Protein AF-A0A929HZB1-F1 (afdb_monomer_lite)

Structure (mmCIF, N/CA/C/O backbone):
data_AF-A0A929HZB1-F1
#
_entry.id   AF-A0A929HZB1-F1
#
loop_
_atom_site.group_PDB
_atom_site.id
_atom_site.type_symbol
_atom_site.label_atom_id
_atom_site.label_alt_id
_atom_site.label_comp_id
_atom_site.label_asym_id
_atom_site.label_entity_id
_atom_site.label_seq_id
_atom_site.pdbx_PDB_ins_code
_atom_site.Cartn_x
_atom_site.Cartn_y
_atom_site.Cartn_z
_atom_site.occupancy
_atom_site.B_iso_or_equiv
_atom_site.auth_seq_id
_atom_site.auth_comp_id
_atom_site.auth_asym_id
_atom_site.auth_atom_id
_atom_site.pdbx_PDB_model_num
ATOM 1 N N . THR A 1 1 ? 0.485 -22.218 -35.824 1.00 40.00 1 THR A N 1
ATOM 2 C CA . THR A 1 1 ? 1.640 -21.515 -35.216 1.00 40.00 1 THR A CA 1
ATOM 3 C C . THR A 1 1 ? 1.292 -20.155 -34.608 1.00 40.00 1 THR A C 1
ATOM 5 O O . THR A 1 1 ? 2.172 -19.531 -34.035 1.00 40.00 1 THR A O 1
ATOM 8 N N . CYS A 1 2 ? 0.022 -19.726 -34.582 1.00 37.78 2 CYS A N 1
ATOM 9 C CA . CYS A 1 2 ? -0.403 -18.530 -33.847 1.00 37.78 2 CYS A CA 1
ATOM 10 C C . CYS A 1 2 ? -0.753 -18.866 -32.390 1.00 37.78 2 CYS A C 1
ATOM 12 O O . CYS A 1 2 ? -1.880 -19.251 -32.092 1.00 37.78 2 CYS A O 1
ATOM 14 N N . ARG A 1 3 ? 0.203 -18.720 -31.471 1.00 42.28 3 ARG A N 1
ATOM 15 C CA . ARG A 1 3 ? -0.126 -18.490 -30.060 1.00 42.28 3 ARG A CA 1
ATOM 16 C C . ARG A 1 3 ? 0.055 -17.000 -29.810 1.00 42.28 3 ARG A C 1
ATOM 18 O O . ARG A 1 3 ? 1.185 -16.537 -29.690 1.00 42.28 3 ARG A O 1
ATOM 25 N N . ALA A 1 4 ? -1.048 -16.254 -29.764 1.00 47.19 4 ALA A N 1
ATOM 26 C CA . ALA A 1 4 ? -1.041 -14.945 -29.129 1.00 47.19 4 ALA A CA 1
ATOM 27 C C . ALA A 1 4 ? -0.564 -15.177 -27.692 1.00 47.19 4 ALA A C 1
ATOM 29 O O . ALA A 1 4 ? -1.223 -15.879 -26.925 1.00 47.19 4 ALA A O 1
ATOM 30 N N . SER A 1 5 ? 0.636 -14.701 -27.366 1.00 56.97 5 SER A N 1
ATOM 31 C CA . SER A 1 5 ? 1.145 -14.833 -26.010 1.00 56.97 5 SER A CA 1
ATOM 32 C C . SER A 1 5 ? 0.208 -14.027 -25.109 1.00 56.97 5 SER A C 1
ATOM 34 O O . SER A 1 5 ? 0.031 -12.817 -25.279 1.00 56.97 5 SER A O 1
ATOM 36 N N . THR A 1 6 ? -0.475 -14.717 -24.198 1.00 59.47 6 THR A N 1
ATOM 37 C CA . THR A 1 6 ? -1.251 -14.069 -23.147 1.00 59.47 6 THR A CA 1
ATOM 38 C C . THR A 1 6 ? -0.271 -13.182 -22.385 1.00 59.47 6 THR A C 1
ATOM 40 O O . THR A 1 6 ? 0.666 -13.708 -21.786 1.00 59.47 6 THR A O 1
ATOM 43 N N . ASN A 1 7 ? -0.475 -11.862 -22.439 1.00 72.00 7 ASN A N 1
ATOM 44 C CA . ASN A 1 7 ? 0.340 -10.807 -21.812 1.00 72.00 7 ASN A CA 1
ATOM 45 C C . ASN A 1 7 ? 1.480 -10.177 -22.643 1.00 72.00 7 ASN A C 1
ATOM 47 O O . ASN A 1 7 ? 2.285 -9.450 -22.060 1.00 72.00 7 ASN A O 1
ATOM 51 N N . THR A 1 8 ? 1.538 -10.341 -23.977 1.00 83.31 8 THR A N 1
ATOM 52 C CA . THR A 1 8 ? 2.537 -9.617 -24.806 1.00 83.31 8 THR A CA 1
ATOM 53 C C . THR A 1 8 ? 2.502 -8.102 -24.571 1.00 83.31 8 THR A C 1
ATOM 55 O O . THR A 1 8 ? 3.549 -7.495 -24.379 1.00 83.31 8 THR A O 1
ATOM 58 N N . GLY A 1 9 ? 1.309 -7.493 -24.539 1.00 84.94 9 GLY A N 1
ATOM 59 C CA . GLY A 1 9 ? 1.168 -6.047 -24.323 1.00 84.94 9 GLY A CA 1
ATOM 60 C C . GLY A 1 9 ? 1.764 -5.595 -22.988 1.00 84.94 9 GLY A C 1
ATOM 61 O O . GLY A 1 9 ? 2.583 -4.687 -22.957 1.00 84.94 9 GLY A O 1
ATOM 62 N N . TYR A 1 10 ? 1.444 -6.305 -21.904 1.00 83.56 10 TYR A N 1
ATOM 63 C CA . TYR A 1 10 ? 1.994 -6.035 -20.574 1.00 83.56 10 TYR A CA 1
ATOM 64 C C . TYR A 1 10 ? 3.523 -6.151 -20.535 1.00 83.56 10 TYR A C 1
ATOM 66 O O . TYR A 1 10 ? 4.196 -5.284 -19.979 1.00 83.56 10 TYR A O 1
ATOM 74 N N . PHE A 1 11 ? 4.078 -7.199 -21.154 1.00 86.88 11 PHE A N 1
ATOM 75 C CA . PHE A 1 11 ? 5.525 -7.386 -21.236 1.00 86.88 11 PHE A CA 1
ATOM 76 C C . PHE A 1 11 ? 6.203 -6.259 -22.021 1.00 86.88 11 PHE A C 1
ATOM 78 O O . PHE A 1 11 ? 7.197 -5.712 -21.549 1.00 86.88 11 PHE A O 1
ATOM 85 N N . ILE A 1 12 ? 5.654 -5.882 -23.180 1.00 91.94 12 ILE A N 1
ATOM 86 C CA . ILE A 1 12 ? 6.190 -4.794 -24.007 1.00 91.94 12 ILE A CA 1
ATOM 87 C C . ILE A 1 12 ? 6.128 -3.466 -23.252 1.00 91.94 12 ILE A C 1
ATOM 89 O O . ILE A 1 12 ? 7.131 -2.760 -23.216 1.00 91.94 12 ILE A O 1
ATOM 93 N N . SER A 1 13 ? 5.005 -3.137 -22.607 1.00 91.69 13 SER A N 1
ATOM 94 C CA . SER A 1 13 ? 4.873 -1.909 -21.814 1.00 91.69 13 SER A CA 1
ATOM 95 C C . SER A 1 13 ? 5.901 -1.845 -20.684 1.00 91.69 13 SER A C 1
ATOM 97 O O . SER A 1 13 ? 6.566 -0.824 -20.521 1.00 91.69 13 SER A O 1
ATOM 99 N N . TRP A 1 14 ? 6.074 -2.943 -19.939 1.00 90.75 14 TRP A N 1
ATOM 100 C CA . TRP A 1 14 ? 7.070 -3.027 -18.869 1.00 90.75 14 TRP A CA 1
ATOM 101 C C . TRP A 1 14 ? 8.502 -2.904 -19.394 1.00 90.75 14 TRP A C 1
ATOM 103 O O . TRP A 1 14 ? 9.293 -2.137 -18.849 1.00 90.75 14 TRP A O 1
ATOM 113 N N . LEU A 1 15 ? 8.842 -3.633 -20.459 1.00 92.56 15 LEU A N 1
ATOM 114 C CA . LEU A 1 15 ? 10.180 -3.597 -21.042 1.00 92.56 15 LEU A CA 1
ATOM 115 C C . LEU A 1 15 ? 10.495 -2.212 -21.622 1.00 92.56 15 LEU A C 1
ATOM 117 O O . LEU A 1 15 ? 11.581 -1.686 -21.393 1.00 92.56 15 LEU A O 1
ATOM 121 N N . SER A 1 16 ? 9.540 -1.606 -22.328 1.00 94.31 16 SER A N 1
ATOM 122 C CA . SER A 1 16 ? 9.682 -0.283 -22.938 1.00 94.31 16 SER A CA 1
ATOM 123 C C . SER A 1 16 ? 9.951 0.791 -21.889 1.00 94.31 16 SER A C 1
ATOM 125 O O . SER A 1 16 ? 10.926 1.530 -22.011 1.00 94.31 16 SER A O 1
ATOM 127 N N . SER A 1 17 ? 9.156 0.857 -20.818 1.00 93.12 17 SER A N 1
ATOM 128 C CA . SER A 1 17 ? 9.391 1.854 -19.766 1.00 93.12 17 SER A CA 1
ATOM 129 C C . SER A 1 17 ? 10.650 1.563 -18.943 1.00 93.12 17 SER A C 1
ATOM 131 O O . SER A 1 17 ? 11.266 2.477 -18.390 1.00 93.12 17 SER A O 1
ATOM 133 N N . ALA A 1 18 ? 11.080 0.300 -18.878 1.00 90.38 18 ALA A N 1
ATOM 134 C CA . ALA A 1 18 ? 12.338 -0.059 -18.246 1.00 90.38 18 ALA A CA 1
ATOM 135 C C . ALA A 1 18 ? 13.557 0.378 -19.071 1.00 90.38 18 ALA A C 1
ATOM 137 O O . ALA A 1 18 ? 14.536 0.839 -18.489 1.00 90.38 18 ALA A O 1
ATOM 138 N N . ILE A 1 19 ? 13.513 0.256 -20.399 1.00 95.50 19 ILE A N 1
ATOM 139 C CA . ILE A 1 19 ? 14.600 0.701 -21.285 1.00 95.50 19 ILE A CA 1
ATOM 140 C C . ILE A 1 19 ? 14.608 2.230 -21.391 1.00 95.50 19 ILE A C 1
ATOM 142 O O . ILE A 1 19 ? 15.656 2.849 -21.232 1.00 95.50 19 ILE A O 1
ATOM 146 N N . TYR A 1 20 ? 13.440 2.844 -21.581 1.00 95.00 20 TYR A N 1
ATOM 147 C CA . TYR A 1 20 ? 13.280 4.280 -21.821 1.00 95.00 20 TYR A CA 1
ATOM 148 C C . TYR A 1 20 ? 12.752 5.028 -20.591 1.00 95.00 20 TYR A C 1
ATOM 150 O O . TYR A 1 20 ? 11.921 5.925 -20.712 1.00 95.00 20 TYR A O 1
ATOM 158 N N . THR A 1 21 ? 13.220 4.665 -19.390 1.00 93.69 21 THR A N 1
ATOM 159 C CA . THR A 1 21 ? 12.715 5.229 -18.121 1.00 93.69 21 THR A CA 1
ATOM 160 C C . THR A 1 21 ? 12.711 6.758 -18.123 1.00 93.69 21 THR A C 1
ATOM 162 O O . THR A 1 21 ? 11.745 7.361 -17.658 1.00 93.69 21 THR A O 1
ATOM 165 N N . ASP A 1 22 ? 13.746 7.390 -18.679 1.00 94.00 22 ASP A N 1
ATOM 166 C CA . ASP A 1 22 ? 13.847 8.850 -18.737 1.00 94.00 22 ASP A CA 1
ATOM 167 C C . ASP A 1 22 ? 12.778 9.482 -19.628 1.00 94.00 22 ASP A C 1
ATOM 169 O O . ASP A 1 22 ? 12.227 10.517 -19.261 1.00 94.00 22 ASP A O 1
ATOM 173 N N . GLU A 1 23 ? 12.421 8.843 -20.742 1.00 95.06 23 GLU A N 1
ATOM 174 C CA . GLU A 1 23 ? 11.389 9.356 -21.642 1.00 95.06 23 GLU A CA 1
ATOM 175 C C . GLU A 1 23 ? 9.989 9.232 -21.034 1.00 95.06 23 GLU A C 1
ATOM 177 O O . GLU A 1 23 ? 9.230 10.192 -21.097 1.00 95.06 23 GLU A O 1
ATOM 182 N N . PHE A 1 24 ? 9.670 8.122 -20.356 1.00 93.56 24 PHE A N 1
ATOM 183 C CA . PHE A 1 24 ? 8.388 7.959 -19.643 1.00 93.56 24 PHE A CA 1
ATOM 184 C C . PHE A 1 24 ? 8.281 8.813 -18.362 1.00 93.56 24 PHE A C 1
ATOM 186 O O . PHE A 1 24 ? 7.191 9.020 -17.818 1.00 93.56 24 PHE A O 1
ATOM 193 N N . SER A 1 25 ? 9.411 9.314 -17.852 1.00 91.38 25 SER A N 1
ATOM 194 C CA . SER A 1 25 ? 9.439 10.201 -16.681 1.00 91.38 25 SER A CA 1
ATOM 195 C C . SER A 1 25 ? 9.095 11.655 -17.028 1.00 91.38 25 SER A C 1
ATOM 197 O O . SER A 1 25 ? 8.671 12.400 -16.142 1.00 91.38 25 SER A O 1
ATOM 199 N N . LYS A 1 26 ? 9.283 12.068 -18.289 1.00 92.25 26 LYS A N 1
ATOM 200 C CA . LYS A 1 26 ? 9.022 13.433 -18.768 1.00 92.25 26 LYS A CA 1
ATOM 201 C C . LYS A 1 26 ? 7.530 13.644 -18.985 1.00 92.25 26 LYS A C 1
ATOM 203 O O . LYS A 1 26 ? 6.876 12.835 -19.636 1.00 92.25 26 LYS A O 1
ATOM 208 N N . LYS A 1 27 ? 6.993 14.745 -18.459 1.00 89.69 27 LYS A N 1
ATOM 209 C CA . LYS A 1 27 ? 5.561 15.056 -18.566 1.00 89.69 27 LYS A CA 1
ATOM 210 C C . LYS A 1 27 ? 5.171 15.403 -20.003 1.00 89.69 27 LYS A C 1
ATOM 212 O O . LYS A 1 27 ? 4.088 15.034 -20.431 1.00 89.69 27 LYS A O 1
ATOM 217 N N . GLU A 1 28 ? 6.050 16.069 -20.749 1.00 93.81 28 GLU A N 1
ATOM 218 C CA . GLU A 1 28 ? 5.821 16.444 -22.151 1.00 93.81 28 GLU A CA 1
ATOM 219 C C . GLU A 1 28 ? 5.682 15.248 -23.104 1.00 93.81 28 GLU A C 1
ATOM 221 O O . GLU A 1 28 ? 5.097 15.389 -24.173 1.00 93.81 28 GLU A O 1
ATOM 226 N N . ASN A 1 29 ? 6.185 14.076 -22.705 1.00 94.44 29 ASN A N 1
ATOM 227 C CA . ASN A 1 29 ? 6.098 12.846 -23.487 1.00 94.44 29 ASN A CA 1
ATOM 228 C C . ASN A 1 29 ? 4.846 12.016 -23.165 1.00 94.44 29 ASN A C 1
ATOM 230 O O . ASN A 1 29 ? 4.593 11.025 -23.849 1.00 94.44 29 ASN A O 1
ATOM 234 N N . GLN A 1 30 ? 4.098 12.374 -22.116 1.00 92.94 30 GLN A N 1
ATOM 235 C CA . GLN A 1 30 ? 2.913 11.628 -21.701 1.00 92.94 30 GLN A CA 1
ATOM 236 C C . GLN A 1 30 ? 1.750 11.920 -22.644 1.00 92.94 30 GLN A C 1
ATOM 238 O O . GLN A 1 30 ? 1.448 13.077 -22.942 1.00 92.94 30 GLN A O 1
ATOM 243 N N . VAL A 1 31 ? 1.087 10.863 -23.102 1.00 94.81 31 VAL A N 1
ATOM 244 C CA . VAL A 1 31 ? -0.053 10.965 -24.027 1.00 94.81 31 VAL A CA 1
ATOM 245 C C . VAL A 1 31 ? -1.369 11.088 -23.264 1.00 94.81 31 VAL A C 1
ATOM 247 O O . VAL A 1 31 ? -2.285 11.793 -23.691 1.00 94.81 31 VAL A O 1
ATOM 250 N N . LEU A 1 32 ? -1.488 10.384 -22.141 1.00 94.44 32 LEU A N 1
ATOM 251 C CA . LEU A 1 32 ? -2.671 10.377 -21.300 1.00 94.44 32 LEU A CA 1
ATOM 252 C C . LEU A 1 32 ? -2.549 11.440 -20.215 1.00 94.44 32 LEU A C 1
ATOM 254 O O . LEU A 1 32 ? -1.545 11.564 -19.519 1.00 94.44 32 LEU A O 1
ATOM 258 N N . GLU A 1 33 ? -3.640 12.170 -20.021 1.00 93.56 33 GLU A N 1
ATOM 259 C CA . GLU A 1 33 ? -3.771 13.074 -18.890 1.00 93.56 33 GLU A CA 1
ATOM 260 C C . GLU A 1 33 ? -3.714 12.289 -17.571 1.00 93.56 33 GLU A C 1
ATOM 262 O O . GLU A 1 33 ? -4.464 11.322 -17.378 1.00 93.56 33 GLU A O 1
ATOM 267 N N . GLU A 1 34 ? -2.867 12.735 -16.640 1.00 94.75 34 GLU A N 1
ATOM 268 C CA . GLU A 1 34 ? -2.854 12.203 -15.281 1.00 94.75 34 GLU A CA 1
ATOM 269 C C . GLU A 1 34 ? -4.138 12.610 -14.555 1.00 94.75 34 GLU A C 1
ATOM 271 O O . GLU A 1 34 ? -4.282 13.729 -14.063 1.00 94.75 34 GLU A O 1
ATOM 276 N N . LYS A 1 35 ? -5.093 11.679 -14.497 1.00 96.75 35 LYS A N 1
ATOM 277 C CA . LYS A 1 35 ? -6.363 11.854 -13.789 1.00 96.75 35 LYS A CA 1
ATOM 278 C C . LYS A 1 35 ? -6.923 10.542 -13.277 1.00 96.75 35 LYS A C 1
ATOM 280 O O . LYS A 1 35 ? -6.655 9.470 -13.824 1.00 96.75 35 LYS A O 1
ATOM 285 N N . VAL A 1 36 ? -7.784 10.645 -12.268 1.00 98.06 36 VAL A N 1
ATOM 286 C CA . VAL A 1 36 ? -8.715 9.573 -11.909 1.00 98.06 36 VAL A CA 1
ATOM 287 C C . VAL A 1 36 ? -9.799 9.504 -12.986 1.00 98.06 36 VAL A C 1
ATOM 289 O O . VAL A 1 36 ? -10.523 10.470 -13.202 1.00 98.06 36 VAL A O 1
ATOM 292 N N . PHE A 1 37 ? -9.923 8.363 -13.661 1.00 97.81 37 PHE A N 1
ATOM 293 C CA . PHE A 1 37 ? -10.893 8.172 -14.748 1.00 97.81 37 PHE A CA 1
ATOM 294 C C . PHE A 1 37 ? -12.030 7.212 -14.380 1.00 97.81 37 PHE A C 1
ATOM 296 O O . PHE A 1 37 ? -13.052 7.166 -15.061 1.00 97.81 37 PHE A O 1
ATOM 303 N N . LYS A 1 38 ? -11.873 6.433 -13.305 1.00 97.81 38 LYS A N 1
ATOM 304 C CA . LYS A 1 38 ? -12.889 5.490 -12.826 1.00 97.81 38 LYS A CA 1
ATOM 305 C C . LYS A 1 38 ? -12.773 5.306 -11.316 1.00 97.81 38 LYS A C 1
ATOM 307 O O . LYS A 1 38 ? -11.700 5.433 -10.733 1.00 97.81 38 LYS A O 1
ATOM 312 N N . SER A 1 39 ? -13.887 4.972 -10.669 1.00 97.94 39 SER A N 1
ATOM 313 C CA . SER A 1 39 ? -13.892 4.566 -9.263 1.00 97.94 39 SER A CA 1
ATOM 314 C C . SER A 1 39 ? -14.792 3.354 -9.035 1.00 97.94 39 SER A C 1
ATOM 316 O O . SER A 1 39 ? -15.804 3.181 -9.714 1.00 97.94 39 SER A O 1
ATOM 318 N N . ARG A 1 40 ? -14.415 2.503 -8.078 1.00 97.94 40 ARG A N 1
ATOM 319 C CA . ARG A 1 40 ? -15.195 1.351 -7.609 1.00 97.94 40 ARG A CA 1
ATOM 320 C C . ARG A 1 40 ? -15.419 1.486 -6.111 1.00 97.94 40 ARG A C 1
ATOM 322 O O . ARG A 1 40 ? -14.458 1.496 -5.348 1.00 97.94 40 ARG A O 1
ATOM 329 N N . ARG A 1 41 ? -16.676 1.595 -5.681 1.00 97.81 41 ARG A N 1
ATOM 330 C CA . ARG A 1 41 ? -17.025 1.668 -4.256 1.00 97.81 41 ARG A CA 1
ATOM 331 C C . ARG A 1 41 ? -16.805 0.313 -3.578 1.00 97.81 41 ARG A C 1
ATOM 333 O O . ARG A 1 41 ? -17.077 -0.725 -4.176 1.00 97.81 41 ARG A O 1
ATOM 340 N N . LEU A 1 42 ? -16.340 0.346 -2.333 1.00 97.25 42 LEU A N 1
ATOM 341 C CA . LEU A 1 42 ? -16.252 -0.806 -1.441 1.00 97.25 42 LEU A CA 1
ATOM 342 C C . LEU A 1 42 ? -17.210 -0.598 -0.268 1.00 97.25 42 LEU A C 1
ATOM 344 O O . LEU A 1 42 ? -17.255 0.490 0.310 1.00 97.25 42 LEU A O 1
ATOM 348 N N . ASP 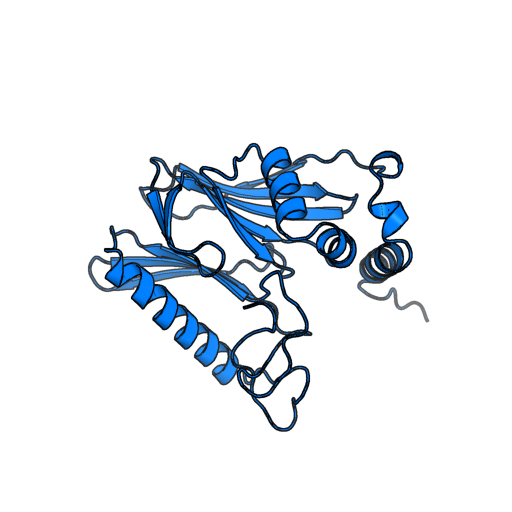A 1 43 ? -17.959 -1.638 0.084 1.00 95.31 43 ASP A N 1
ATOM 349 C CA . ASP A 1 43 ? -18.756 -1.648 1.306 1.00 95.31 43 ASP A CA 1
ATOM 350 C C . ASP A 1 43 ? -17.990 -2.375 2.415 1.00 95.31 43 ASP A C 1
ATOM 352 O O . ASP A 1 43 ? -17.758 -3.582 2.347 1.00 95.31 43 ASP A O 1
ATOM 356 N N . LEU A 1 44 ? -17.543 -1.607 3.408 1.00 95.44 44 LEU A N 1
ATOM 357 C CA . LEU A 1 44 ? -16.735 -2.105 4.521 1.00 95.44 44 LEU A CA 1
ATOM 358 C C . LEU A 1 44 ? -17.552 -2.286 5.811 1.00 95.44 44 LEU A C 1
ATOM 360 O O . LEU A 1 44 ? -17.047 -2.903 6.745 1.00 95.44 44 LEU A O 1
ATOM 364 N N . ASN A 1 45 ? -18.797 -1.786 5.870 1.00 91.44 45 ASN A N 1
ATOM 365 C CA . ASN A 1 45 ? -19.703 -1.908 7.022 1.00 91.44 45 ASN A CA 1
ATOM 366 C C . ASN A 1 45 ? -19.040 -1.639 8.393 1.00 91.44 45 ASN A C 1
ATOM 368 O O . ASN A 1 45 ? -19.110 -2.472 9.299 1.00 91.44 45 ASN A O 1
ATOM 372 N N . LEU A 1 46 ? -18.382 -0.478 8.530 1.00 95.06 46 LEU A N 1
ATOM 373 C CA . LEU A 1 46 ? -17.815 0.037 9.784 1.00 95.06 46 LEU A CA 1
ATOM 374 C C . LEU A 1 46 ? -18.231 1.499 10.000 1.00 95.06 46 LEU A C 1
ATOM 376 O O . LEU A 1 46 ? -18.016 2.350 9.136 1.00 95.06 46 LEU A O 1
ATOM 380 N N . ASP A 1 47 ? -18.768 1.809 11.181 1.00 94.94 47 ASP A N 1
ATOM 381 C CA . ASP A 1 47 ? -19.457 3.081 11.448 1.00 94.94 47 ASP A CA 1
ATOM 382 C C . ASP A 1 47 ? -18.577 4.329 11.353 1.00 94.94 47 ASP A C 1
ATOM 384 O O . ASP A 1 47 ? -19.085 5.418 11.087 1.00 94.94 47 ASP A O 1
ATOM 388 N N . PHE A 1 48 ? -17.268 4.206 11.567 1.00 96.81 48 PHE A N 1
ATOM 389 C CA . PHE A 1 48 ? -16.334 5.334 11.511 1.00 96.81 48 PHE A CA 1
ATOM 390 C C . PHE A 1 48 ? -15.831 5.639 10.090 1.00 96.81 48 PHE A C 1
ATOM 392 O O . PHE A 1 48 ? -15.163 6.657 9.888 1.00 96.81 48 PHE A O 1
ATOM 399 N N . ILE A 1 49 ? -16.161 4.801 9.102 1.00 98.06 49 ILE A N 1
ATOM 400 C CA . ILE A 1 49 ? -15.784 4.993 7.699 1.00 98.06 49 ILE A CA 1
ATOM 401 C C . ILE A 1 49 ? -16.830 5.878 7.016 1.00 98.06 49 ILE A C 1
ATOM 403 O O . ILE A 1 49 ? -18.030 5.615 7.073 1.00 98.06 49 ILE A O 1
ATOM 407 N N . LYS A 1 50 ? -16.370 6.958 6.382 1.00 98.06 50 LYS A N 1
ATOM 408 C CA . LYS A 1 50 ? -17.196 7.860 5.571 1.00 98.06 50 LYS A CA 1
ATOM 409 C C . LYS A 1 50 ? -17.461 7.241 4.206 1.00 98.06 50 LYS A C 1
ATOM 411 O O . LYS A 1 50 ? -18.609 7.140 3.787 1.00 98.06 50 LYS A O 1
ATOM 416 N N . ASP A 1 51 ? -16.398 6.817 3.532 1.00 98.06 51 ASP A N 1
ATOM 417 C CA . ASP A 1 51 ? -16.466 6.093 2.271 1.00 98.06 51 ASP A CA 1
ATOM 418 C C . ASP A 1 51 ? -15.165 5.329 2.007 1.00 98.06 51 ASP A C 1
ATOM 420 O O . ASP A 1 51 ? -14.102 5.701 2.504 1.00 98.06 51 ASP A O 1
ATOM 424 N N . ALA A 1 52 ? -15.259 4.255 1.226 1.00 98.56 52 ALA A N 1
ATOM 425 C CA . ALA A 1 52 ? -14.117 3.471 0.782 1.00 98.56 52 ALA A CA 1
ATOM 426 C C . ALA A 1 52 ? -14.256 3.153 -0.707 1.00 98.56 52 ALA A C 1
ATOM 428 O O . ALA A 1 52 ? -15.335 2.765 -1.173 1.00 98.56 52 ALA A O 1
ATOM 429 N N . ARG A 1 53 ? -13.182 3.349 -1.474 1.00 98.31 53 ARG A N 1
ATOM 430 C CA . ARG A 1 53 ? -13.179 3.170 -2.932 1.00 98.31 53 ARG A CA 1
ATOM 431 C C . ARG A 1 53 ? -11.817 2.708 -3.426 1.00 98.31 53 ARG A C 1
ATOM 433 O O . ARG A 1 53 ? -10.800 2.981 -2.800 1.00 98.31 53 ARG A O 1
ATOM 440 N N . ILE A 1 54 ? -11.810 2.081 -4.593 1.00 98.62 54 ILE A N 1
ATOM 441 C CA . ILE A 1 54 ? -10.620 1.942 -5.430 1.00 98.62 54 ILE A CA 1
ATOM 442 C C . ILE A 1 54 ? -10.745 2.958 -6.559 1.00 98.62 54 ILE A C 1
ATOM 444 O O . ILE A 1 54 ? -11.725 2.942 -7.308 1.00 98.62 54 ILE A O 1
ATOM 448 N N . LEU A 1 55 ? -9.780 3.864 -6.644 1.00 98.62 55 LEU A N 1
ATOM 449 C CA . LEU A 1 55 ? -9.653 4.856 -7.703 1.00 98.62 55 LEU A CA 1
ATOM 450 C C . LEU A 1 55 ? -8.728 4.306 -8.783 1.00 98.62 55 LEU A C 1
ATOM 452 O O . LEU A 1 55 ? -7.654 3.806 -8.466 1.00 98.62 55 LEU A O 1
ATOM 456 N N . TYR A 1 56 ? -9.146 4.411 -10.036 1.00 98.56 56 TYR A N 1
ATOM 457 C CA . TYR A 1 56 ? -8.368 4.031 -11.207 1.00 98.56 56 TYR A CA 1
ATOM 458 C C . TYR A 1 56 ? -7.886 5.312 -11.876 1.00 98.56 56 TYR A C 1
ATOM 460 O O . TYR A 1 56 ? -8.697 6.198 -12.172 1.00 98.56 56 TYR A O 1
ATOM 468 N N . SER A 1 57 ? -6.579 5.426 -12.078 1.00 98.19 57 SER A N 1
ATOM 469 C CA . SER A 1 57 ? -5.958 6.649 -12.575 1.00 98.19 57 SER A CA 1
ATOM 470 C C . SER A 1 57 ? -4.848 6.372 -13.574 1.00 98.19 57 SER A C 1
ATOM 472 O O . SER A 1 57 ? -4.186 5.343 -13.483 1.00 98.19 57 SER A O 1
ATOM 474 N N . HIS A 1 58 ? -4.605 7.302 -14.491 1.00 97.12 58 HIS A N 1
ATOM 475 C CA . HIS A 1 58 ? -3.390 7.275 -15.303 1.00 97.12 58 HIS A CA 1
ATOM 476 C C . HIS A 1 58 ? -2.272 8.012 -14.565 1.00 97.12 58 HIS A C 1
ATOM 478 O O . HIS A 1 58 ? -2.478 9.129 -14.096 1.00 97.12 58 HIS A O 1
ATOM 484 N N . ILE A 1 59 ? -1.114 7.369 -14.433 1.00 95.75 59 ILE A N 1
ATOM 485 C CA . ILE A 1 59 ? 0.134 7.974 -13.952 1.00 95.75 59 ILE A CA 1
ATOM 486 C C . ILE A 1 59 ? 1.238 7.459 -14.872 1.00 95.75 59 ILE A C 1
ATOM 488 O O . ILE A 1 59 ? 1.363 6.244 -15.044 1.00 95.75 59 ILE A O 1
ATOM 492 N N . HIS A 1 60 ? 2.018 8.360 -15.476 1.00 94.50 60 HIS A N 1
ATOM 493 C CA . HIS A 1 60 ? 3.005 8.003 -16.508 1.00 94.50 60 HIS A CA 1
ATOM 494 C C . HIS A 1 60 ? 2.420 7.168 -17.668 1.00 94.50 60 HIS A C 1
ATOM 496 O O . HIS A 1 60 ? 3.044 6.201 -18.083 1.00 94.50 60 HIS A O 1
ATOM 502 N N . ASP A 1 61 ? 1.217 7.490 -18.157 1.00 95.06 61 ASP A N 1
ATOM 503 C CA . ASP A 1 61 ? 0.470 6.728 -19.183 1.00 95.06 61 ASP A CA 1
ATOM 504 C C . ASP A 1 61 ? 0.013 5.312 -18.792 1.00 95.06 61 ASP A C 1
ATOM 506 O O . ASP A 1 61 ? -0.602 4.609 -19.596 1.00 95.06 61 ASP A O 1
ATOM 510 N N . PHE A 1 62 ? 0.243 4.881 -17.550 1.00 96.00 62 PHE A N 1
ATOM 511 C CA . PHE A 1 62 ? -0.149 3.551 -17.092 1.00 96.00 62 PHE A CA 1
ATOM 512 C C . PHE A 1 62 ? -1.290 3.609 -16.080 1.00 96.00 62 PHE A C 1
ATOM 514 O O . PHE A 1 62 ? -1.383 4.513 -15.246 1.00 96.00 62 PHE A O 1
ATOM 521 N N . GLU A 1 63 ? -2.159 2.602 -16.127 1.00 96.44 63 GLU A N 1
ATOM 522 C CA . GLU A 1 63 ? -3.239 2.442 -15.158 1.00 96.44 63 GLU A CA 1
ATOM 523 C C . GLU A 1 63 ? -2.678 2.081 -13.776 1.00 96.44 63 GLU A C 1
ATOM 525 O O . GLU A 1 63 ? -2.064 1.034 -13.572 1.00 96.44 63 GLU A O 1
ATOM 530 N N . ASN A 1 64 ? -2.931 2.957 -12.812 1.00 97.56 64 ASN A N 1
ATOM 531 C CA . ASN A 1 64 ? -2.627 2.789 -11.399 1.00 97.56 64 ASN A CA 1
ATOM 532 C C . ASN A 1 64 ? -3.944 2.656 -10.624 1.00 97.56 64 ASN A C 1
ATOM 534 O O . ASN A 1 64 ? -4.992 3.153 -11.052 1.00 97.56 64 ASN A O 1
ATOM 538 N N . LYS A 1 65 ? -3.901 1.986 -9.467 1.00 98.25 65 LYS A N 1
ATOM 539 C CA . LYS A 1 65 ? -5.102 1.714 -8.662 1.00 98.25 65 LYS A CA 1
ATOM 540 C C . LYS A 1 65 ? -4.855 2.090 -7.213 1.00 98.25 65 LYS A C 1
ATOM 542 O O . LYS A 1 65 ? -3.946 1.569 -6.581 1.00 98.25 65 LYS A O 1
ATOM 547 N N . THR A 1 66 ? -5.685 2.959 -6.656 1.00 98.62 66 THR A N 1
ATOM 548 C CA . THR A 1 66 ? -5.509 3.450 -5.287 1.00 98.62 66 THR A CA 1
ATOM 549 C C . THR A 1 66 ? -6.708 3.090 -4.434 1.00 98.62 66 THR A C 1
ATOM 551 O O . THR A 1 66 ? -7.803 3.603 -4.657 1.00 98.62 66 THR A O 1
ATOM 554 N N . LEU A 1 67 ? -6.506 2.236 -3.433 1.00 98.69 67 LEU A N 1
ATOM 555 C CA . LEU A 1 67 ? -7.461 2.074 -2.344 1.00 98.69 67 LEU A CA 1
ATOM 556 C C . LEU A 1 67 ? -7.439 3.339 -1.483 1.00 98.69 67 LEU A C 1
ATOM 558 O O . LEU A 1 67 ? -6.389 3.709 -0.964 1.00 98.69 67 LEU A O 1
ATOM 562 N N . VAL A 1 68 ? -8.600 3.963 -1.305 1.00 98.69 68 VAL A N 1
ATOM 563 C CA . VAL A 1 68 ? -8.808 5.121 -0.432 1.00 98.69 68 VAL A CA 1
ATOM 564 C C . VAL A 1 68 ? -9.922 4.795 0.551 1.00 98.69 68 VAL A C 1
ATOM 566 O O . VAL A 1 68 ? -11.016 4.398 0.147 1.00 98.69 68 VAL A O 1
ATOM 569 N N . ILE A 1 69 ? -9.650 4.987 1.838 1.00 98.75 69 ILE A N 1
ATOM 570 C CA . ILE A 1 69 ? -10.608 4.83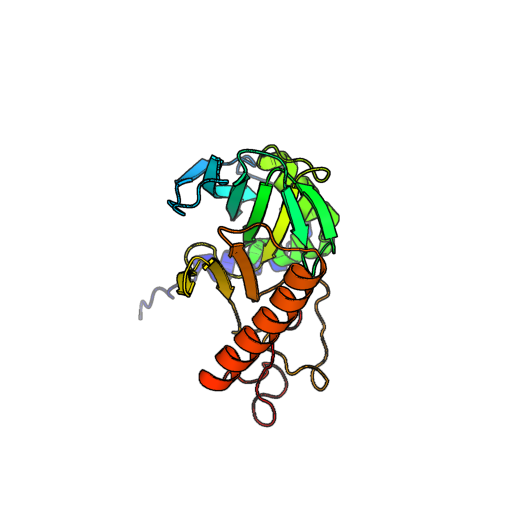7 2.932 1.00 98.75 69 ILE A CA 1
ATOM 571 C C . ILE A 1 69 ? -10.637 6.160 3.686 1.00 98.75 69 ILE A C 1
ATOM 573 O O . ILE A 1 69 ? -9.666 6.524 4.345 1.00 98.75 69 ILE A O 1
ATOM 577 N N . ASN A 1 70 ? -11.747 6.884 3.578 1.00 98.62 70 ASN A N 1
ATOM 578 C CA . ASN A 1 70 ? -11.959 8.147 4.273 1.00 98.62 70 ASN A CA 1
ATOM 579 C C . ASN A 1 70 ? -12.717 7.900 5.575 1.00 98.62 70 ASN A C 1
ATOM 581 O O . ASN A 1 70 ? -13.712 7.169 5.601 1.00 98.62 70 ASN A O 1
ATOM 585 N N . PHE A 1 71 ? -12.299 8.555 6.650 1.00 98.56 71 PHE A N 1
ATOM 586 C CA . PHE A 1 71 ? -12.964 8.475 7.945 1.00 98.56 71 PHE A CA 1
ATOM 587 C C . PHE A 1 71 ? -13.976 9.607 8.132 1.00 98.56 71 PHE A C 1
ATOM 589 O O . PHE A 1 71 ? -13.858 10.685 7.552 1.00 98.56 71 PHE A O 1
ATOM 596 N N . LYS A 1 72 ? -14.996 9.373 8.965 1.00 98.44 72 LYS A N 1
ATOM 597 C CA . LYS A 1 72 ? -15.980 10.409 9.334 1.00 98.44 72 LYS A CA 1
ATOM 598 C C . LYS A 1 72 ? -15.375 11.497 10.220 1.00 98.44 72 LYS A C 1
ATOM 600 O O . LYS A 1 72 ? -15.882 12.614 10.249 1.00 98.44 72 LYS A O 1
ATOM 605 N N . LYS A 1 73 ? -14.332 11.152 10.975 1.00 98.06 73 LYS A N 1
ATOM 606 C CA . LYS A 1 73 ? -13.573 12.041 11.858 1.00 98.06 73 LYS A CA 1
ATOM 607 C C . LYS A 1 73 ? -12.092 11.660 11.782 1.00 98.06 73 LYS A C 1
ATOM 609 O O . LYS A 1 73 ? -11.818 10.480 11.559 1.00 98.06 73 LYS A O 1
ATOM 614 N N . PRO A 1 74 ? -11.160 12.601 12.003 1.00 98.12 74 PRO A N 1
ATOM 615 C CA . PRO A 1 74 ? -9.741 12.278 12.060 1.00 98.12 74 PRO A CA 1
ATOM 616 C C . PRO A 1 74 ? -9.432 11.237 13.145 1.00 98.12 74 PRO A C 1
ATOM 618 O O . PRO A 1 74 ? -9.958 11.317 14.259 1.00 98.12 74 PRO A O 1
ATOM 621 N N . LEU A 1 75 ? -8.573 10.270 12.826 1.00 97.88 75 LEU A N 1
ATOM 622 C CA . LEU A 1 75 ? -8.180 9.165 13.700 1.00 97.88 75 LEU A CA 1
ATOM 623 C C . LEU A 1 75 ? -6.676 9.179 14.001 1.00 97.88 75 LEU A C 1
ATOM 625 O O . LEU A 1 75 ? -5.874 9.820 13.316 1.00 97.88 75 LEU A O 1
ATOM 629 N N . SER A 1 76 ? -6.302 8.440 15.042 1.00 97.62 76 SER A N 1
ATOM 630 C CA . SER A 1 76 ? -4.922 8.015 15.270 1.00 97.62 76 SER A CA 1
ATOM 631 C C . SER A 1 76 ? -4.679 6.700 14.539 1.00 97.62 76 SER A C 1
ATOM 633 O O . SER A 1 76 ? -5.506 5.792 14.620 1.00 97.62 76 SER A O 1
ATOM 635 N N . VAL A 1 77 ? -3.541 6.587 13.861 1.00 97.62 77 VAL A N 1
ATOM 636 C CA . VAL A 1 77 ? -3.124 5.378 13.140 1.00 97.62 77 VAL A CA 1
ATOM 637 C C . VAL A 1 77 ? -1.685 5.036 13.507 1.00 97.62 77 VAL A C 1
ATOM 639 O O . VAL A 1 77 ? -0.923 5.899 13.942 1.00 97.62 77 VAL A O 1
ATOM 642 N N . VAL A 1 78 ? -1.303 3.779 13.313 1.00 97.56 78 VAL A N 1
ATOM 643 C CA . VAL A 1 78 ? 0.097 3.355 13.336 1.00 97.56 78 VAL A CA 1
ATOM 644 C C . VAL A 1 78 ? 0.367 2.525 12.090 1.00 97.56 78 VAL A C 1
ATOM 646 O O . VAL A 1 78 ? -0.437 1.662 11.735 1.00 97.56 78 VAL A O 1
ATOM 649 N N . SER A 1 79 ? 1.478 2.794 11.417 1.00 94.94 79 SER A N 1
ATOM 650 C CA . SER A 1 79 ? 1.946 2.008 10.278 1.00 94.94 79 SER A CA 1
ATOM 651 C C . SER A 1 79 ? 3.432 1.701 10.424 1.00 94.94 79 SER A C 1
ATOM 653 O O . SER A 1 79 ? 4.158 2.400 11.131 1.00 94.94 79 SER A O 1
ATOM 655 N N . THR A 1 80 ? 3.893 0.646 9.757 1.00 92.19 80 THR A N 1
ATOM 656 C CA . THR A 1 80 ? 5.325 0.322 9.684 1.00 92.19 80 THR A CA 1
ATOM 657 C C . THR A 1 80 ? 6.101 1.330 8.835 1.00 92.19 80 THR A C 1
ATOM 659 O O . THR A 1 80 ? 7.295 1.496 9.046 1.00 92.19 80 THR A O 1
ATOM 662 N N . LEU A 1 81 ? 5.418 2.039 7.927 1.00 90.44 81 LEU A N 1
ATOM 663 C CA . LEU A 1 81 ? 6.020 3.019 7.024 1.00 90.44 81 LEU A CA 1
ATOM 664 C C . LEU A 1 81 ? 6.217 4.402 7.663 1.00 90.44 81 LEU A C 1
ATOM 666 O O . LEU A 1 81 ? 7.192 5.083 7.370 1.00 90.44 81 LEU A O 1
ATOM 670 N N 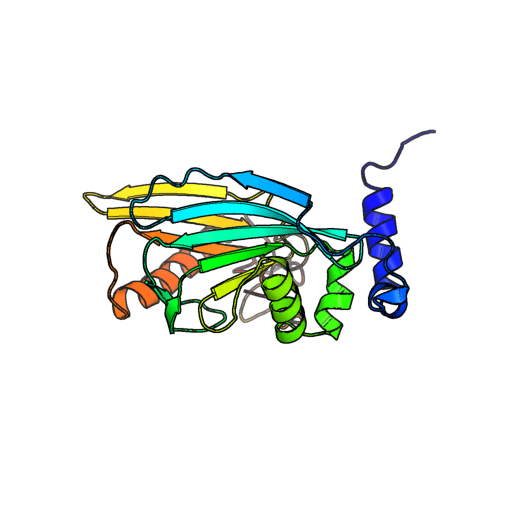. GLU A 1 82 ? 5.286 4.846 8.510 1.00 92.19 82 GLU A N 1
ATOM 671 C CA . GLU A 1 82 ? 5.274 6.225 9.029 1.00 92.19 82 GLU A CA 1
ATOM 672 C C . GLU A 1 82 ? 5.226 6.308 10.560 1.00 92.19 82 GLU A C 1
ATOM 674 O O . GLU A 1 82 ? 5.177 7.401 11.127 1.00 92.19 82 GLU A O 1
ATOM 679 N N . GLY A 1 83 ? 5.210 5.167 11.252 1.00 94.12 83 GLY A N 1
ATOM 680 C CA . GLY A 1 83 ? 5.036 5.116 12.698 1.00 94.12 83 GLY A CA 1
ATOM 681 C C . GLY A 1 83 ? 3.634 5.547 13.134 1.00 94.12 83 GLY A C 1
ATOM 682 O O . GLY A 1 83 ? 2.649 5.378 12.411 1.00 94.12 83 GLY A O 1
ATOM 683 N N . GLN A 1 84 ? 3.523 6.062 14.362 1.00 96.38 84 GLN A N 1
ATOM 684 C CA . GLN A 1 84 ? 2.251 6.534 14.907 1.00 96.38 84 GLN A CA 1
ATOM 685 C C . GLN A 1 84 ? 1.975 7.979 14.478 1.00 96.38 84 GLN A C 1
ATOM 687 O O . GLN A 1 84 ? 2.784 8.873 14.720 1.00 96.38 84 GLN A O 1
ATOM 692 N N . ARG A 1 85 ? 0.788 8.221 13.918 1.00 97.38 85 ARG A N 1
ATOM 693 C CA . ARG A 1 85 ? 0.323 9.544 13.485 1.00 97.38 85 ARG A CA 1
ATOM 694 C C . ARG A 1 85 ? -1.075 9.843 14.023 1.00 97.38 85 ARG A C 1
ATOM 696 O O . ARG A 1 85 ? -1.866 8.935 14.274 1.00 97.38 85 ARG A O 1
ATOM 703 N N . ASN A 1 86 ? -1.381 11.126 14.198 1.00 97.75 86 ASN A N 1
ATOM 704 C CA . ASN A 1 86 ? -2.679 11.625 14.662 1.00 97.75 86 ASN A CA 1
ATOM 705 C C . ASN A 1 86 ? -3.285 12.572 13.622 1.00 97.75 86 ASN A C 1
ATOM 707 O O . ASN A 1 86 ? -2.558 13.129 12.804 1.00 97.75 86 ASN A O 1
ATOM 711 N N . GLY A 1 87 ? -4.602 12.784 13.688 1.00 98.00 87 GLY A N 1
ATOM 712 C CA . GLY A 1 87 ? -5.292 13.693 12.769 1.00 98.00 87 GLY A CA 1
ATOM 713 C C . GLY A 1 87 ? -5.425 13.134 11.349 1.00 98.00 87 GLY A C 1
ATOM 714 O O . GLY A 1 87 ? -5.550 13.901 10.402 1.00 98.00 87 GLY A O 1
ATOM 715 N N . ILE A 1 88 ? -5.383 11.808 11.191 1.00 98.56 88 ILE A N 1
ATOM 716 C CA . ILE A 1 88 ? -5.463 11.158 9.883 1.00 98.56 88 ILE A CA 1
ATOM 717 C C . ILE A 1 88 ? -6.922 11.040 9.456 1.00 98.56 88 ILE A C 1
ATOM 719 O O . ILE A 1 88 ? -7.738 10.430 10.142 1.00 98.56 88 ILE A O 1
ATOM 723 N N . GLU A 1 89 ? -7.245 11.616 8.308 1.00 98.62 89 GLU A N 1
ATOM 724 C CA . GLU A 1 89 ? -8.578 11.621 7.703 1.00 98.62 89 GLU A CA 1
ATOM 725 C C . GLU A 1 89 ? -8.757 10.503 6.680 1.00 98.62 89 GLU A C 1
ATOM 727 O O . GLU A 1 89 ? -9.886 10.099 6.394 1.00 98.62 89 GLU A O 1
ATOM 732 N N . SER A 1 90 ? -7.654 10.001 6.122 1.00 98.50 90 SER A N 1
ATOM 733 C CA . SER A 1 90 ? -7.699 8.913 5.153 1.00 98.50 90 SER A CA 1
ATOM 734 C C . SER A 1 90 ? -6.498 7.986 5.239 1.00 98.50 90 SER A C 1
ATOM 736 O O . SER A 1 90 ? -5.367 8.413 5.470 1.00 98.50 90 SER A O 1
ATOM 738 N N . VAL A 1 91 ? -6.760 6.704 5.017 1.00 98.62 91 VAL A N 1
ATOM 739 C CA . VAL A 1 91 ? -5.728 5.688 4.813 1.00 98.62 91 VAL A CA 1
ATOM 740 C C . VAL A 1 91 ? -5.925 5.019 3.467 1.00 98.62 91 VAL A C 1
ATOM 742 O O . VAL A 1 91 ? -7.024 5.038 2.905 1.00 98.62 91 VAL A O 1
ATOM 745 N N . GLY A 1 92 ? -4.870 4.410 2.947 1.00 98.00 92 GLY A N 1
ATOM 746 C CA . GLY A 1 92 ? -4.949 3.803 1.633 1.00 98.00 92 GLY A CA 1
ATOM 747 C C . GLY A 1 92 ? -3.807 2.867 1.304 1.00 98.00 92 GLY A C 1
ATOM 748 O O . GLY A 1 92 ? -2.877 2.669 2.085 1.00 98.00 92 GLY A O 1
ATOM 749 N N . ASN A 1 93 ? -3.911 2.281 0.121 1.00 97.75 93 ASN A N 1
ATOM 750 C CA . ASN A 1 93 ? -2.873 1.453 -0.469 1.00 97.75 93 ASN A CA 1
ATOM 751 C C . ASN A 1 93 ? -2.829 1.736 -1.971 1.00 97.75 93 ASN A C 1
ATOM 753 O O . ASN A 1 93 ? -3.832 1.559 -2.666 1.00 97.75 93 ASN A O 1
ATOM 757 N N . HIS A 1 94 ? -1.694 2.219 -2.461 1.00 97.38 94 HIS A N 1
ATOM 758 C CA . HIS A 1 94 ? -1.509 2.585 -3.856 1.00 97.38 94 HIS A CA 1
ATOM 759 C C . HIS A 1 94 ? -0.770 1.481 -4.611 1.00 97.38 94 HIS A C 1
ATOM 761 O O . HIS A 1 94 ? 0.388 1.184 -4.316 1.00 97.38 94 HIS A O 1
ATOM 767 N N . TYR A 1 95 ? -1.434 0.893 -5.602 1.00 96.00 95 TYR A N 1
ATOM 768 C CA . TYR A 1 95 ? -0.825 -0.009 -6.567 1.00 96.00 95 TYR A CA 1
ATOM 769 C C . TYR A 1 95 ? -0.170 0.774 -7.702 1.00 96.00 95 TYR A C 1
ATOM 771 O O . TYR A 1 95 ? -0.851 1.501 -8.432 1.00 96.00 95 TYR A O 1
ATOM 779 N N . SER A 1 96 ? 1.126 0.522 -7.882 1.00 93.25 96 SER A N 1
ATOM 780 C CA . SER A 1 96 ? 1.899 0.959 -9.038 1.00 93.25 96 SER A CA 1
ATOM 781 C C . SER A 1 96 ? 2.192 -0.239 -9.951 1.00 93.25 96 SER A C 1
ATOM 783 O O . SER A 1 96 ? 2.728 -1.249 -9.473 1.00 93.25 96 SER A O 1
ATOM 785 N N . PRO A 1 97 ? 1.859 -0.179 -11.252 1.00 92.75 97 PRO A N 1
ATOM 786 C CA . PRO A 1 97 ? 2.115 -1.276 -12.175 1.00 92.75 97 PRO A CA 1
ATOM 787 C C . PRO A 1 97 ? 3.609 -1.350 -12.538 1.00 92.75 97 PRO A C 1
ATOM 789 O O . PRO A 1 97 ? 4.317 -0.346 -12.440 1.00 92.75 97 PRO A O 1
ATOM 792 N N . PRO A 1 98 ? 4.119 -2.504 -13.015 1.00 91.00 98 PRO A N 1
ATOM 793 C CA . PRO A 1 98 ? 5.541 -2.654 -13.319 1.00 91.00 98 PRO A CA 1
ATOM 794 C C . PRO A 1 98 ? 6.159 -1.606 -14.232 1.00 91.00 98 PRO A C 1
ATOM 796 O O . PRO A 1 98 ? 7.310 -1.241 -13.981 1.00 91.00 98 PRO A O 1
ATOM 799 N N . PRO A 1 99 ? 5.453 -1.092 -15.259 1.00 92.94 99 PRO A N 1
ATOM 800 C CA . PRO A 1 99 ? 6.014 -0.036 -16.078 1.00 92.94 99 PRO A CA 1
ATOM 801 C C . PRO A 1 99 ? 6.379 1.233 -15.286 1.00 92.94 99 PRO A C 1
ATOM 803 O O . PRO A 1 99 ? 7.304 1.948 -15.668 1.00 92.94 99 PRO A O 1
ATOM 806 N N . CYS A 1 100 ? 5.722 1.483 -14.152 1.00 93.00 100 CYS A N 1
ATOM 807 C CA . CYS A 1 100 ? 5.984 2.627 -13.285 1.00 93.00 100 CYS A CA 1
ATOM 808 C C . CYS A 1 100 ? 7.096 2.384 -12.253 1.00 93.00 100 CYS A C 1
ATOM 810 O O . CYS A 1 100 ? 7.580 3.351 -11.673 1.00 93.00 100 CYS A O 1
ATOM 812 N N . TRP A 1 101 ? 7.539 1.144 -12.004 1.00 90.00 101 TRP A N 1
ATOM 813 C CA . TRP A 1 101 ? 8.446 0.854 -10.880 1.00 90.00 101 TRP A CA 1
ATOM 814 C C . TRP A 1 101 ? 9.795 1.569 -10.997 1.00 90.00 101 TRP A C 1
ATOM 816 O O . TRP A 1 101 ? 10.217 2.235 -10.056 1.00 90.00 101 TRP A O 1
ATOM 826 N N . ARG A 1 102 ? 10.464 1.503 -12.159 1.00 89.38 102 ARG A N 1
ATOM 827 C CA . ARG A 1 102 ? 11.758 2.190 -12.368 1.00 89.38 102 ARG A CA 1
ATOM 828 C C . ARG A 1 102 ? 11.633 3.710 -12.302 1.00 89.38 102 ARG A C 1
ATOM 830 O O . ARG A 1 102 ? 12.515 4.362 -11.747 1.00 89.38 102 ARG A O 1
ATOM 837 N N . ILE A 1 103 ? 10.530 4.249 -12.815 1.00 91.75 103 ILE A N 1
ATOM 838 C CA . ILE A 1 103 ? 10.214 5.680 -12.752 1.00 91.75 103 ILE A CA 1
ATOM 839 C C . ILE A 1 103 ? 10.038 6.099 -11.285 1.00 91.75 103 ILE A C 1
ATOM 841 O O . ILE A 1 103 ? 10.692 7.030 -10.819 1.00 91.75 103 ILE A O 1
ATOM 845 N N . GLY A 1 104 ? 9.242 5.338 -10.530 1.00 89.62 104 GLY A N 1
ATOM 846 C CA . GLY A 1 104 ? 9.002 5.558 -9.107 1.00 89.62 104 GLY A CA 1
ATOM 847 C C . GLY A 1 104 ? 10.267 5.448 -8.253 1.00 89.62 104 GLY A C 1
ATOM 848 O O . GLY A 1 104 ? 10.497 6.292 -7.390 1.00 89.62 104 GLY A O 1
ATOM 849 N N . HIS A 1 105 ? 11.135 4.467 -8.525 1.00 87.75 105 HIS A N 1
ATOM 850 C CA . HIS A 1 105 ? 12.429 4.337 -7.846 1.00 87.75 105 HIS A CA 1
ATOM 851 C C . HIS A 1 105 ? 13.333 5.549 -8.090 1.00 87.75 105 HIS A C 1
ATOM 853 O O . HIS A 1 105 ? 14.002 5.995 -7.161 1.00 87.75 105 HIS A O 1
ATOM 859 N N . LYS A 1 106 ? 13.321 6.117 -9.304 1.00 88.00 106 LYS A N 1
ATOM 860 C CA . LYS A 1 106 ? 14.080 7.333 -9.626 1.00 88.00 106 LYS A CA 1
ATOM 861 C C . LYS A 1 106 ? 13.567 8.554 -8.856 1.00 88.00 106 LYS A C 1
ATOM 863 O O . LYS A 1 106 ? 14.372 9.366 -8.414 1.00 88.00 106 LYS A O 1
ATOM 868 N N . SER A 1 107 ? 12.251 8.681 -8.669 1.00 88.50 107 SER A N 1
ATOM 869 C CA . SER A 1 107 ? 11.648 9.774 -7.885 1.00 88.50 107 SER A CA 1
ATOM 870 C C . SER A 1 107 ? 11.687 9.565 -6.365 1.00 88.50 107 SER A C 1
ATOM 872 O O . SER A 1 107 ? 11.427 10.502 -5.609 1.00 88.50 107 SER A O 1
ATOM 874 N N . GLY A 1 108 ? 11.970 8.341 -5.909 1.00 90.44 108 GLY A N 1
ATOM 875 C CA . GLY A 1 108 ? 11.821 7.927 -4.515 1.00 90.44 108 GLY A CA 1
ATOM 876 C C . GLY A 1 108 ? 10.360 7.904 -4.046 1.00 90.44 108 GLY A C 1
ATOM 877 O O . GLY A 1 108 ? 9.461 8.441 -4.698 1.00 90.44 108 GLY A O 1
ATOM 878 N N . LEU A 1 109 ? 10.100 7.305 -2.879 1.00 89.69 109 LEU A N 1
ATOM 879 C CA . LEU A 1 109 ? 8.736 7.211 -2.346 1.00 89.69 109 LEU A CA 1
ATOM 880 C C . LEU A 1 109 ? 8.111 8.572 -2.071 1.00 89.69 109 LEU A C 1
ATOM 882 O O . LEU A 1 109 ? 6.915 8.731 -2.290 1.00 89.69 109 LEU A O 1
ATOM 886 N N . LYS A 1 110 ? 8.896 9.556 -1.620 1.00 92.38 110 LYS A N 1
ATOM 887 C CA . LYS A 1 110 ? 8.392 10.915 -1.399 1.00 92.38 110 LYS A CA 1
ATOM 888 C C . LYS A 1 110 ? 7.794 11.496 -2.685 1.00 92.38 110 LYS A C 1
ATOM 890 O O . LYS A 1 110 ? 6.656 11.949 -2.659 1.00 92.38 110 LYS A O 1
ATOM 895 N N . GLY A 1 111 ? 8.512 11.402 -3.809 1.00 93.75 111 GLY A N 1
ATOM 896 C CA . GLY A 1 111 ? 8.027 11.891 -5.101 1.00 93.75 111 GLY A CA 1
ATOM 897 C C . GLY A 1 111 ? 6.809 11.117 -5.612 1.00 93.75 111 GLY A C 1
ATOM 898 O O . GLY A 1 111 ? 5.846 11.723 -6.082 1.00 93.75 111 GLY A O 1
ATOM 899 N N . VAL A 1 112 ? 6.804 9.786 -5.456 1.00 93.50 112 VAL A N 1
ATOM 900 C CA . VAL A 1 112 ? 5.635 8.950 -5.792 1.00 93.50 112 VAL A CA 1
ATOM 901 C C . VAL A 1 112 ? 4.422 9.360 -4.955 1.00 93.50 112 VAL A C 1
ATOM 903 O O . VAL A 1 112 ? 3.338 9.571 -5.493 1.00 93.50 112 VAL A O 1
ATOM 906 N N . ARG A 1 113 ? 4.600 9.512 -3.641 1.00 95.25 113 ARG A N 1
ATOM 907 C CA . ARG A 1 113 ? 3.537 9.880 -2.706 1.00 95.25 113 ARG A CA 1
ATOM 908 C C . ARG A 1 113 ? 2.962 11.252 -3.014 1.00 95.25 113 ARG A C 1
ATOM 910 O O . ARG A 1 113 ? 1.745 11.377 -3.080 1.00 95.25 113 ARG A O 1
ATOM 917 N N . GLU A 1 114 ? 3.811 12.257 -3.214 1.00 95.94 114 GLU A N 1
ATOM 918 C CA . GLU A 1 114 ? 3.380 13.617 -3.550 1.00 95.94 114 GLU A CA 1
ATOM 919 C C . GLU A 1 114 ? 2.531 13.626 -4.823 1.00 95.94 114 GLU A C 1
ATOM 921 O O . GLU A 1 114 ? 1.435 14.187 -4.815 1.00 95.94 114 GLU A O 1
ATOM 926 N N . ARG A 1 115 ? 2.975 12.929 -5.879 1.00 95.50 115 ARG A N 1
ATOM 927 C CA . ARG A 1 115 ? 2.219 12.810 -7.135 1.00 95.50 115 ARG A CA 1
ATOM 928 C C . ARG A 1 115 ? 0.869 12.129 -6.928 1.00 95.50 115 ARG A C 1
ATOM 930 O O . ARG A 1 115 ? -0.152 12.646 -7.372 1.00 95.50 115 ARG A O 1
ATOM 937 N N . VAL A 1 116 ? 0.849 10.989 -6.235 1.00 97.12 116 VAL A N 1
ATOM 938 C CA . VAL A 1 116 ? -0.395 10.256 -5.959 1.00 97.12 116 VAL A CA 1
ATOM 939 C C . VAL A 1 116 ? -1.351 11.125 -5.151 1.00 97.12 116 VAL A C 1
ATOM 941 O O . VAL A 1 116 ? -2.506 11.261 -5.533 1.00 97.12 116 VAL A O 1
ATOM 944 N N . TYR A 1 117 ? -0.887 11.753 -4.072 1.00 97.81 117 TYR A N 1
ATOM 945 C CA . TYR A 1 117 ? -1.723 12.588 -3.211 1.00 97.81 117 TYR A CA 1
ATOM 946 C C . TYR A 1 117 ? -2.295 13.800 -3.942 1.00 97.81 117 TYR A C 1
ATOM 948 O O . TYR A 1 117 ? -3.482 14.068 -3.785 1.00 97.81 117 TYR A O 1
ATOM 956 N N . GLN A 1 118 ? -1.515 14.469 -4.792 1.00 96.81 118 GLN A N 1
ATOM 957 C CA . GLN A 1 118 ? -2.030 15.542 -5.648 1.00 96.81 118 GLN A CA 1
ATOM 958 C C . GLN A 1 118 ? -3.155 15.044 -6.565 1.00 96.81 118 GLN A C 1
ATOM 960 O O . GLN A 1 118 ? -4.196 15.687 -6.669 1.00 96.81 118 GLN A O 1
ATOM 965 N N . LEU A 1 119 ? -2.981 13.872 -7.180 1.00 97.00 119 LEU A N 1
ATOM 966 C CA . LEU A 1 119 ? -3.945 13.289 -8.115 1.00 97.00 119 LEU A CA 1
ATOM 967 C C . LEU A 1 119 ? -5.286 12.915 -7.469 1.00 97.00 119 LEU A C 1
ATOM 969 O O . LEU A 1 119 ? -6.328 12.982 -8.120 1.00 97.00 119 LEU A O 1
ATOM 973 N N . ILE A 1 120 ? -5.260 12.478 -6.207 1.00 97.31 120 ILE A N 1
ATOM 974 C CA . ILE A 1 120 ? -6.451 12.022 -5.470 1.00 97.31 120 ILE A CA 1
ATOM 975 C C . ILE A 1 120 ? -6.953 13.038 -4.434 1.00 97.31 120 ILE A C 1
ATOM 977 O O . ILE A 1 120 ? -7.746 12.667 -3.565 1.00 97.31 120 ILE A O 1
ATOM 981 N N . ASP A 1 121 ? -6.485 14.287 -4.522 1.00 96.94 121 ASP A N 1
ATOM 982 C CA . ASP A 1 121 ? -6.831 15.397 -3.626 1.00 96.94 121 ASP A CA 1
ATOM 983 C C . ASP A 1 121 ? -6.637 15.045 -2.138 1.00 96.94 121 ASP A C 1
ATOM 985 O O . ASP A 1 121 ? -7.547 15.096 -1.305 1.00 96.94 121 ASP A O 1
ATOM 989 N N . LYS A 1 122 ? -5.423 14.590 -1.809 1.00 97.56 122 LYS A N 1
ATOM 990 C CA . LYS A 1 122 ? -4.979 14.257 -0.451 1.00 97.56 122 LYS A CA 1
ATOM 991 C C . LYS A 1 122 ? -3.771 15.079 -0.040 1.00 97.56 122 LYS A C 1
ATOM 993 O O . LYS A 1 122 ? -3.021 15.598 -0.860 1.00 97.56 122 LYS A O 1
ATOM 998 N N . SER A 1 123 ? -3.570 15.172 1.271 1.00 96.06 123 SER A N 1
ATOM 999 C CA . SER A 1 123 ? -2.430 15.860 1.862 1.00 96.06 123 SER A CA 1
ATOM 1000 C C . SER A 1 123 ? -1.594 14.900 2.690 1.00 96.06 123 SER A C 1
ATOM 1002 O O . SER A 1 123 ? -2.124 14.133 3.492 1.00 96.06 123 SER A O 1
ATOM 1004 N N . ASP A 1 124 ? -0.271 15.021 2.587 1.00 94.69 124 ASP A N 1
ATOM 1005 C CA . ASP A 1 124 ? 0.654 14.258 3.428 1.00 94.69 124 ASP A CA 1
ATOM 1006 C C . ASP A 1 124 ? 0.448 14.522 4.922 1.00 94.69 124 ASP A C 1
ATOM 1008 O O . ASP A 1 124 ? 0.728 13.653 5.737 1.00 94.69 124 ASP A O 1
ATOM 1012 N N . LYS A 1 125 ? -0.160 15.653 5.303 1.00 96.25 125 LYS A N 1
ATOM 1013 C CA . LYS A 1 125 ? -0.469 15.981 6.702 1.00 96.25 125 LYS A CA 1
ATOM 1014 C C . LYS A 1 125 ? -1.536 15.076 7.327 1.00 96.25 125 LYS A C 1
ATOM 1016 O O . LYS A 1 125 ? -1.414 14.754 8.507 1.00 96.25 125 LYS A O 1
ATOM 1021 N N . ASN A 1 126 ? -2.554 14.673 6.565 1.00 97.44 126 ASN A N 1
ATOM 1022 C CA . ASN A 1 126 ? -3.738 13.965 7.072 1.00 97.44 126 ASN A CA 1
ATOM 1023 C C . ASN A 1 126 ? -4.064 12.661 6.314 1.00 97.44 126 ASN A C 1
ATOM 1025 O O . ASN A 1 126 ? -5.094 12.038 6.580 1.00 97.44 126 ASN A O 1
ATOM 1029 N N . ALA A 1 127 ? -3.188 12.214 5.412 1.00 98.25 127 ALA A N 1
ATOM 1030 C CA . ALA A 1 127 ? -3.277 10.926 4.732 1.00 98.25 127 ALA A CA 1
ATOM 1031 C C . ALA A 1 127 ? -2.100 10.010 5.103 1.00 98.25 127 ALA A C 1
ATOM 1033 O O . ALA A 1 127 ? -0.955 10.459 5.166 1.00 98.25 127 ALA A O 1
ATOM 1034 N N . SER A 1 128 ? -2.384 8.721 5.314 1.00 97.62 128 SER A N 1
ATOM 1035 C CA . SER A 1 128 ? -1.374 7.683 5.575 1.00 97.62 128 SER A CA 1
ATOM 1036 C C . SER A 1 128 ? -1.586 6.483 4.653 1.00 97.62 128 SER A C 1
ATOM 1038 O O . SER A 1 128 ? -2.518 5.695 4.835 1.00 97.62 128 SER A O 1
ATOM 1040 N N . PHE A 1 129 ? -0.783 6.394 3.593 1.00 97.25 129 PHE A N 1
ATOM 1041 C CA . PHE A 1 129 ? -0.949 5.404 2.530 1.00 97.25 129 PHE A CA 1
ATOM 1042 C C . PHE A 1 129 ? 0.245 4.461 2.477 1.00 97.25 129 PHE A C 1
ATOM 1044 O O . PHE A 1 129 ? 1.398 4.873 2.600 1.00 97.25 129 PHE A O 1
ATOM 1051 N N . LEU A 1 130 ? -0.054 3.190 2.237 1.00 95.69 130 LEU A N 1
ATOM 1052 C CA . LEU A 1 130 ? 0.920 2.192 1.826 1.00 95.69 130 LEU A CA 1
ATOM 1053 C C . LEU A 1 130 ? 1.049 2.198 0.297 1.00 95.69 130 LEU A C 1
ATOM 1055 O O . LEU A 1 130 ? 0.189 2.719 -0.414 1.00 95.69 130 LEU A O 1
ATOM 1059 N N . PHE A 1 131 ? 2.125 1.610 -0.210 1.00 94.12 131 PHE A N 1
ATOM 1060 C CA . PHE A 1 131 ? 2.420 1.533 -1.640 1.00 94.12 131 PHE A CA 1
ATOM 1061 C C . PHE A 1 131 ? 2.803 0.099 -1.981 1.00 94.12 131 PHE A C 1
ATOM 1063 O O . PHE A 1 131 ? 3.422 -0.579 -1.160 1.00 94.12 131 PHE A O 1
ATOM 1070 N N . THR A 1 132 ? 2.407 -0.386 -3.155 1.00 92.62 132 THR A N 1
ATOM 1071 C CA . THR A 1 132 ? 2.629 -1.781 -3.527 1.00 92.62 132 THR A CA 1
ATOM 1072 C C . THR A 1 132 ? 2.725 -2.021 -5.026 1.00 92.62 132 THR A C 1
ATOM 1074 O O . THR A 1 132 ? 2.143 -1.302 -5.833 1.00 92.62 132 THR A O 1
ATOM 1077 N N . GLY A 1 133 ? 3.434 -3.088 -5.395 1.00 90.81 133 GLY A N 1
ATOM 1078 C CA . GLY A 1 133 ? 3.379 -3.688 -6.730 1.00 90.81 133 GLY A CA 1
ATOM 1079 C C . GLY A 1 133 ? 2.316 -4.787 -6.874 1.00 90.81 133 GLY A C 1
ATOM 1080 O O . GLY A 1 133 ? 2.215 -5.388 -7.942 1.00 90.81 133 GLY A O 1
ATOM 1081 N N . ALA A 1 134 ? 1.547 -5.095 -5.823 1.00 91.75 134 ALA A N 1
ATOM 1082 C CA . ALA A 1 134 ? 0.448 -6.058 -5.876 1.00 91.75 134 ALA A CA 1
ATOM 1083 C C . ALA A 1 134 ? -0.852 -5.376 -6.334 1.00 91.75 134 ALA A C 1
ATOM 1085 O O . ALA A 1 134 ? -1.285 -4.392 -5.741 1.00 91.75 134 ALA A O 1
ATOM 1086 N N . ASP A 1 135 ? -1.478 -5.900 -7.389 1.00 92.62 135 ASP A N 1
ATOM 1087 C CA . ASP A 1 135 ? -2.658 -5.284 -8.007 1.00 92.62 135 ASP A CA 1
ATOM 1088 C C . ASP A 1 135 ? -3.864 -5.235 -7.044 1.00 92.62 135 ASP A C 1
ATOM 1090 O O . ASP A 1 135 ? -4.215 -6.245 -6.426 1.00 92.62 135 ASP A O 1
ATOM 1094 N N . MET A 1 136 ? -4.523 -4.072 -6.944 1.00 95.31 136 MET A N 1
ATOM 1095 C CA . MET A 1 136 ? -5.730 -3.868 -6.127 1.00 95.31 136 MET A CA 1
ATOM 1096 C C . MET A 1 136 ? -6.936 -4.705 -6.577 1.00 95.31 136 MET A C 1
ATOM 1098 O O . MET A 1 136 ? -7.876 -4.879 -5.800 1.00 95.31 136 MET A O 1
ATOM 1102 N N . ASP A 1 137 ? -6.942 -5.250 -7.793 1.00 93.31 137 ASP A N 1
ATOM 1103 C CA . ASP A 1 137 ? -7.975 -6.208 -8.204 1.00 93.31 137 ASP A CA 1
ATOM 1104 C C . ASP A 1 137 ? -7.872 -7.534 -7.430 1.00 93.31 137 ASP A C 1
ATOM 1106 O O . ASP A 1 137 ? -8.872 -8.234 -7.285 1.00 93.31 137 ASP A O 1
ATOM 1110 N N . ASN A 1 138 ? -6.707 -7.825 -6.836 1.00 94.56 138 ASN A N 1
ATOM 1111 C CA . ASN A 1 138 ? -6.486 -8.962 -5.937 1.00 94.56 138 ASN A CA 1
ATOM 1112 C C . ASN A 1 138 ? -6.645 -8.595 -4.449 1.00 94.56 138 ASN A C 1
ATOM 1114 O O . ASN A 1 138 ? -6.209 -9.350 -3.579 1.00 94.56 138 ASN A O 1
ATOM 1118 N N . LEU A 1 139 ? -7.234 -7.435 -4.135 1.00 97.31 139 LEU A N 1
ATOM 1119 C CA . LEU A 1 139 ? -7.479 -7.007 -2.758 1.00 97.31 139 LEU A CA 1
ATOM 1120 C C . LEU A 1 139 ? -8.386 -8.007 -2.028 1.00 97.31 139 LEU A C 1
ATOM 1122 O O . LEU A 1 139 ? -9.576 -8.127 -2.324 1.00 97.31 139 LEU A O 1
ATOM 1126 N N . ALA A 1 140 ? -7.834 -8.677 -1.020 1.00 97.69 140 ALA A N 1
ATOM 1127 C CA . ALA A 1 140 ? -8.583 -9.549 -0.133 1.00 97.69 140 ALA A CA 1
ATOM 1128 C C . ALA A 1 140 ? -9.162 -8.735 1.026 1.00 97.69 140 ALA A C 1
ATOM 1130 O O . ALA A 1 140 ? -8.429 -8.075 1.760 1.00 97.69 140 ALA A O 1
ATOM 1131 N N . ILE A 1 141 ? -10.479 -8.807 1.212 1.00 97.88 141 ILE A N 1
ATOM 1132 C CA . ILE A 1 141 ? -11.179 -8.176 2.334 1.00 97.88 141 ILE A CA 1
ATOM 1133 C C . ILE A 1 141 ? -11.776 -9.288 3.189 1.00 97.88 141 ILE A C 1
ATOM 1135 O O . ILE A 1 141 ? -12.603 -10.071 2.713 1.00 97.88 141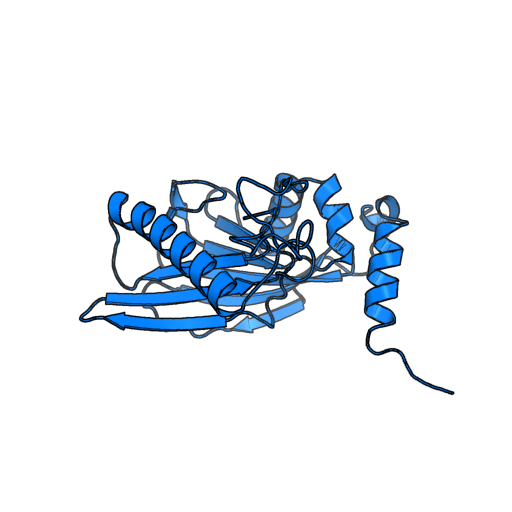 ILE A O 1
ATOM 1139 N N . LYS A 1 142 ? -11.341 -9.388 4.446 1.00 97.81 142 LYS A N 1
ATOM 1140 C CA . LYS A 1 142 ? -11.831 -10.393 5.394 1.00 97.81 142 LYS A CA 1
ATOM 1141 C C . LYS A 1 142 ? -12.213 -9.755 6.711 1.00 97.81 142 LYS A C 1
ATOM 1143 O O . LYS A 1 142 ? -11.492 -8.931 7.257 1.00 97.81 142 LYS A O 1
ATOM 1148 N N . LYS A 1 143 ? -13.373 -10.160 7.208 1.00 97.06 143 LYS A N 1
ATOM 1149 C CA . LYS A 1 143 ? -13.983 -9.656 8.428 1.00 97.06 143 LYS A CA 1
ATOM 1150 C C . LYS A 1 143 ? -14.025 -10.791 9.435 1.00 97.06 143 LYS A C 1
ATOM 1152 O O . LYS A 1 143 ? -14.535 -11.857 9.105 1.00 97.06 143 LYS A O 1
ATOM 1157 N N . GLN A 1 144 ? -13.500 -10.562 10.632 1.00 96.75 144 GLN A N 1
ATOM 1158 C CA . GLN A 1 144 ? -13.552 -11.537 11.715 1.00 96.75 144 GLN A CA 1
ATOM 1159 C C . GLN A 1 144 ? -14.080 -10.890 12.985 1.00 96.75 144 GLN A C 1
ATOM 1161 O O . GLN A 1 144 ? -13.743 -9.751 13.307 1.00 96.75 144 GLN A O 1
ATOM 1166 N N . ARG A 1 145 ? -14.906 -11.639 13.717 1.00 96.56 145 ARG A N 1
ATOM 1167 C CA . ARG A 1 145 ? -15.524 -11.192 14.962 1.00 96.56 145 ARG A CA 1
ATOM 1168 C C . ARG A 1 145 ? -15.179 -12.137 16.102 1.00 96.56 145 ARG A C 1
ATOM 1170 O O . ARG A 1 145 ? -15.263 -13.354 15.963 1.00 96.56 145 ARG A O 1
ATOM 1177 N N . PHE A 1 146 ? -14.848 -11.559 17.249 1.00 95.00 146 PHE A N 1
ATOM 1178 C CA . PHE A 1 146 ? -14.713 -12.264 18.513 1.00 95.00 146 PHE A CA 1
ATOM 1179 C C . PHE A 1 146 ? -15.366 -11.433 19.618 1.00 95.00 146 PHE A C 1
ATOM 1181 O O . PHE A 1 146 ? -14.923 -10.329 19.938 1.00 95.00 146 PHE A O 1
ATOM 1188 N N . ARG A 1 147 ? -16.444 -11.965 20.208 1.00 95.25 147 ARG A N 1
ATOM 1189 C CA . ARG A 1 147 ? -17.293 -11.241 21.171 1.00 95.25 147 ARG A CA 1
ATOM 1190 C C . ARG A 1 147 ? -17.811 -9.922 20.562 1.00 95.25 147 ARG A C 1
ATOM 1192 O O . ARG A 1 147 ? -18.464 -9.949 19.516 1.00 95.25 147 ARG A O 1
ATOM 1199 N N . GLN A 1 148 ? -17.563 -8.782 21.209 1.00 94.69 148 GLN A N 1
ATOM 1200 C CA . GLN A 1 148 ? -17.940 -7.455 20.711 1.00 94.69 148 GLN A CA 1
ATOM 1201 C C . GLN A 1 148 ? -16.919 -6.868 19.719 1.00 94.69 148 GLN A C 1
ATOM 1203 O O . GLN A 1 148 ? -17.239 -5.900 19.030 1.00 94.69 148 GLN A O 1
ATOM 1208 N N . MET A 1 149 ? -15.702 -7.421 19.652 1.00 94.88 149 MET A N 1
ATOM 1209 C CA . MET A 1 149 ? -14.646 -6.923 18.774 1.00 94.88 149 MET A CA 1
ATOM 1210 C C . MET A 1 149 ? -14.797 -7.504 17.375 1.00 94.88 149 MET A C 1
ATOM 1212 O O . MET A 1 149 ? -14.989 -8.706 17.188 1.00 94.88 149 MET A O 1
ATOM 1216 N N . GLU A 1 150 ? -14.651 -6.636 16.394 1.00 96.50 150 GLU A N 1
ATOM 1217 C CA . GLU A 1 150 ? -14.700 -6.952 14.984 1.00 96.50 150 GLU A CA 1
ATOM 1218 C C . GLU A 1 150 ? -13.524 -6.277 14.292 1.00 96.50 150 GLU A C 1
ATOM 1220 O O . GLU A 1 150 ? -13.250 -5.102 14.530 1.00 96.50 150 GLU A O 1
ATOM 1225 N N . ILE A 1 151 ? -12.809 -7.033 13.464 1.00 96.56 151 ILE A N 1
ATOM 1226 C CA . ILE A 1 151 ? -11.641 -6.555 12.730 1.00 96.56 151 ILE A CA 1
ATOM 1227 C C . ILE A 1 151 ? -11.863 -6.843 11.255 1.00 96.56 151 ILE A C 1
ATOM 1229 O O . ILE A 1 151 ? -12.138 -7.979 10.860 1.00 96.56 151 ILE A O 1
ATOM 1233 N N . LEU A 1 152 ? -11.718 -5.804 10.442 1.00 98.12 152 LEU A N 1
ATOM 1234 C CA . LEU A 1 152 ? -11.673 -5.910 8.995 1.00 98.12 152 LEU A CA 1
ATOM 1235 C C . LEU A 1 152 ? -10.217 -5.817 8.535 1.00 98.12 152 LEU A C 1
ATOM 1237 O O . LEU A 1 152 ? -9.539 -4.830 8.810 1.00 98.12 152 LEU A O 1
ATOM 1241 N N . ALA A 1 153 ? -9.743 -6.845 7.843 1.00 98.25 153 ALA A N 1
ATOM 1242 C CA . ALA A 1 153 ? -8.433 -6.886 7.216 1.00 98.25 153 ALA A CA 1
ATOM 1243 C C . ALA A 1 153 ? -8.581 -6.670 5.708 1.00 98.25 153 ALA A C 1
ATOM 1245 O O . ALA A 1 153 ? -9.327 -7.395 5.046 1.00 98.25 153 ALA A O 1
ATOM 1246 N N . LEU A 1 154 ? -7.862 -5.685 5.176 1.00 98.50 154 LEU A N 1
ATOM 1247 C CA . LEU A 1 154 ? -7.714 -5.440 3.746 1.00 98.50 154 LEU A CA 1
ATOM 1248 C C . LEU A 1 154 ? -6.262 -5.729 3.374 1.00 98.50 154 LEU A C 1
ATOM 1250 O O . LEU A 1 154 ? -5.354 -5.083 3.896 1.00 98.50 154 LEU A O 1
ATOM 1254 N N . VAL A 1 155 ? -6.046 -6.724 2.517 1.00 97.56 155 VAL A N 1
ATOM 1255 C CA . VAL A 1 155 ? -4.716 -7.279 2.249 1.00 97.56 155 VAL A CA 1
ATOM 1256 C C . VAL A 1 155 ? -4.451 -7.349 0.754 1.00 97.56 155 VAL A C 1
ATOM 1258 O O . VAL A 1 155 ? -5.262 -7.877 -0.005 1.00 97.56 155 VAL A O 1
ATOM 1261 N N . THR A 1 156 ? -3.282 -6.870 0.342 1.00 95.56 156 THR A N 1
ATOM 1262 C CA . THR A 1 156 ? -2.699 -7.171 -0.971 1.00 95.56 156 THR A CA 1
ATOM 1263 C C . THR A 1 156 ? -1.393 -7.906 -0.770 1.00 95.56 156 THR A C 1
ATOM 1265 O O . THR A 1 156 ? -0.614 -7.517 0.095 1.00 95.56 156 THR A O 1
ATOM 1268 N N . ALA A 1 157 ? -1.144 -8.946 -1.560 1.00 93.00 157 ALA A N 1
ATOM 1269 C CA . ALA A 1 157 ? 0.051 -9.765 -1.426 1.00 93.00 157 ALA A CA 1
ATOM 1270 C C . ALA A 1 157 ? 0.618 -10.149 -2.795 1.00 93.00 157 ALA A C 1
ATOM 1272 O O . ALA A 1 157 ? -0.102 -10.626 -3.670 1.00 93.00 157 ALA A O 1
ATOM 1273 N N . GLY A 1 158 ? 1.929 -9.991 -2.953 1.00 88.62 158 GLY A N 1
ATOM 1274 C CA . GLY A 1 158 ? 2.697 -10.532 -4.066 1.00 88.62 158 GLY A CA 1
ATOM 1275 C C . GLY A 1 158 ? 4.010 -11.120 -3.562 1.00 88.62 158 GLY A C 1
ATOM 1276 O O . GLY A 1 158 ? 4.740 -10.485 -2.815 1.00 88.62 158 GLY A O 1
ATOM 1277 N N . VAL A 1 159 ? 4.312 -12.354 -3.960 1.00 89.06 159 VAL A N 1
ATOM 1278 C CA . VAL A 1 159 ? 5.499 -13.096 -3.481 1.00 89.06 159 VAL A CA 1
ATOM 1279 C C . VAL A 1 159 ? 6.334 -13.688 -4.613 1.00 89.06 159 VAL A C 1
ATOM 1281 O O . VAL A 1 159 ? 7.332 -14.350 -4.366 1.00 89.06 159 VAL A O 1
ATOM 1284 N N . LYS A 1 160 ? 5.942 -13.445 -5.869 1.00 83.94 160 LYS A N 1
ATOM 1285 C CA . LYS A 1 160 ? 6.491 -14.142 -7.039 1.00 83.94 160 LYS A CA 1
ATOM 1286 C C . LYS A 1 160 ? 7.983 -13.882 -7.277 1.00 83.9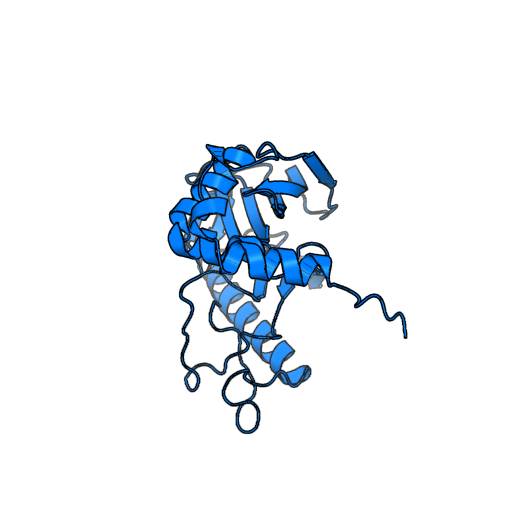4 160 LYS A C 1
ATOM 1288 O O . LYS A 1 160 ? 8.672 -14.774 -7.753 1.00 83.94 160 LYS A O 1
ATOM 1293 N N . SER A 1 161 ? 8.453 -12.666 -7.009 1.00 81.06 161 SER A N 1
ATOM 1294 C CA . SER A 1 161 ? 9.807 -12.226 -7.377 1.00 81.06 161 SER A CA 1
ATOM 1295 C C . SER A 1 161 ? 10.587 -11.562 -6.245 1.00 81.06 161 SER A C 1
ATOM 1297 O O . SER A 1 161 ? 11.733 -11.179 -6.450 1.00 81.06 161 SER A O 1
ATOM 1299 N N . ASN A 1 162 ? 9.968 -11.372 -5.078 1.00 85.88 162 ASN A N 1
ATOM 1300 C CA . ASN A 1 162 ? 10.564 -10.628 -3.967 1.00 85.88 162 ASN A CA 1
ATOM 1301 C C . ASN A 1 162 ? 10.332 -11.302 -2.608 1.00 85.88 162 ASN A C 1
ATOM 1303 O O . ASN A 1 162 ? 10.462 -10.659 -1.572 1.00 85.88 162 ASN A O 1
ATOM 1307 N N . SER A 1 163 ? 9.959 -12.583 -2.577 1.00 91.00 163 SER A N 1
ATOM 1308 C CA . SER A 1 163 ? 9.860 -13.320 -1.316 1.00 91.00 163 SER A CA 1
ATOM 1309 C C . SER A 1 163 ? 11.249 -13.486 -0.689 1.00 91.00 163 SER A C 1
ATOM 1311 O O . SER A 1 163 ? 12.191 -13.919 -1.356 1.00 91.00 163 SER A O 1
ATOM 1313 N N . VAL A 1 164 ? 11.388 -13.158 0.596 1.00 92.44 164 VAL A N 1
ATOM 1314 C CA . VAL A 1 164 ? 12.672 -13.209 1.314 1.00 92.44 164 VAL A CA 1
ATOM 1315 C C . VAL A 1 164 ? 12.549 -13.929 2.646 1.00 92.44 164 VAL A C 1
ATOM 1317 O O . VAL A 1 164 ? 11.512 -13.908 3.317 1.00 92.44 164 VAL A O 1
ATOM 1320 N N . ARG A 1 165 ? 13.649 -14.548 3.060 1.00 94.38 165 ARG A N 1
ATOM 1321 C CA . ARG A 1 165 ? 13.894 -15.017 4.415 1.00 94.38 165 ARG A CA 1
ATOM 1322 C C . ARG A 1 165 ? 14.667 -13.945 5.175 1.00 94.38 165 ARG A C 1
ATOM 1324 O O . ARG A 1 165 ? 15.859 -13.740 4.934 1.00 94.38 165 ARG A O 1
ATOM 1331 N N . MET A 1 166 ? 13.989 -13.316 6.134 1.00 90.88 166 MET A N 1
ATOM 1332 C CA . MET A 1 166 ? 14.621 -12.404 7.089 1.00 90.88 166 MET A CA 1
ATOM 1333 C C . MET A 1 166 ? 15.827 -13.092 7.748 1.00 90.88 166 MET A C 1
ATOM 1335 O O . MET A 1 166 ? 15.770 -14.296 8.003 1.00 90.88 166 MET A O 1
ATOM 1339 N N . SER A 1 167 ? 16.894 -12.325 7.996 1.00 90.56 167 SER A N 1
ATOM 1340 C CA . SER A 1 167 ? 18.217 -12.759 8.491 1.00 90.56 167 SER A CA 1
ATOM 1341 C C . SER A 1 167 ? 19.080 -13.619 7.556 1.00 90.56 167 SER A C 1
ATOM 1343 O O . SER A 1 167 ? 20.216 -13.931 7.918 1.00 90.56 167 SER A O 1
ATOM 1345 N N . LYS A 1 168 ? 18.595 -13.996 6.363 1.00 93.38 168 LYS A N 1
ATOM 1346 C CA . LYS A 1 168 ? 19.363 -14.806 5.396 1.00 93.38 168 LYS A CA 1
ATOM 1347 C C . LYS A 1 168 ? 19.524 -14.150 4.033 1.00 93.38 168 LYS A C 1
ATOM 1349 O O . LYS A 1 168 ? 20.630 -14.151 3.503 1.00 93.38 168 LYS A O 1
ATOM 1354 N N . ASP A 1 169 ? 18.443 -13.632 3.466 1.00 90.62 169 ASP A N 1
ATOM 1355 C CA . ASP A 1 169 ? 18.487 -12.998 2.151 1.00 90.62 169 ASP A CA 1
ATOM 1356 C C . ASP A 1 169 ? 18.844 -11.511 2.257 1.00 90.62 169 ASP A C 1
ATOM 1358 O O . ASP A 1 169 ? 18.623 -10.866 3.282 1.00 90.62 169 ASP A O 1
ATOM 1362 N N . ILE A 1 170 ? 19.374 -10.957 1.165 1.00 84.38 170 ILE A N 1
ATOM 1363 C CA . ILE A 1 170 ? 19.707 -9.534 1.056 1.00 84.38 170 ILE A CA 1
ATOM 1364 C C . ILE A 1 170 ? 18.463 -8.769 0.592 1.00 84.38 170 ILE A C 1
ATOM 1366 O O . ILE A 1 170 ? 17.973 -8.990 -0.517 1.00 84.38 170 ILE A O 1
ATOM 1370 N N . GLY A 1 171 ? 17.986 -7.826 1.405 1.00 74.19 171 GLY A N 1
ATOM 1371 C CA . GLY A 1 171 ? 16.969 -6.856 0.998 1.00 74.19 171 GLY A CA 1
ATOM 1372 C C . GLY A 1 171 ? 17.573 -5.810 0.062 1.00 74.19 171 GLY A C 1
ATOM 1373 O O . GLY A 1 171 ? 18.221 -4.875 0.517 1.00 74.19 171 GLY A O 1
ATOM 1374 N N . ARG A 1 172 ? 17.414 -5.991 -1.255 1.00 70.19 172 ARG A N 1
ATOM 1375 C CA . ARG A 1 172 ? 17.955 -5.065 -2.274 1.00 70.19 172 ARG A CA 1
ATOM 1376 C C . ARG A 1 172 ? 17.042 -3.881 -2.592 1.00 70.19 172 ARG A C 1
ATOM 1378 O O . ARG A 1 172 ? 17.457 -2.977 -3.311 1.00 70.19 172 ARG A O 1
ATOM 1385 N N . TYR A 1 173 ? 15.808 -3.903 -2.103 1.00 66.75 173 TYR A N 1
ATOM 1386 C CA . TYR A 1 173 ? 14.792 -2.907 -2.406 1.00 66.75 173 TYR A CA 1
ATOM 1387 C C . TYR A 1 173 ? 14.456 -2.154 -1.129 1.00 66.75 173 TYR A C 1
ATOM 1389 O O . TYR A 1 173 ? 14.099 -2.775 -0.138 1.00 66.75 173 TYR A O 1
ATOM 1397 N N . TYR A 1 174 ? 14.590 -0.830 -1.153 1.00 55.69 174 TYR A N 1
ATOM 1398 C CA . TYR A 1 174 ? 14.261 -0.018 0.014 1.00 55.69 174 TYR A CA 1
ATOM 1399 C C . TYR A 1 174 ? 12.746 0.212 0.119 1.00 55.69 174 TYR A C 1
ATOM 1401 O O . TYR A 1 174 ? 12.224 0.106 1.218 1.00 55.69 174 TYR A O 1
ATOM 1409 N N . GLU A 1 175 ? 12.020 0.439 -0.990 1.00 55.97 175 GLU A N 1
ATOM 1410 C CA . GLU A 1 175 ? 10.558 0.679 -1.010 1.00 55.97 175 GLU A CA 1
ATOM 1411 C C . GLU A 1 175 ? 9.952 0.377 -2.411 1.00 55.97 175 GLU A C 1
ATOM 1413 O O . GLU A 1 175 ? 10.690 0.516 -3.396 1.00 55.97 175 GLU A O 1
ATOM 1418 N N . PRO A 1 176 ? 8.643 0.035 -2.578 1.00 59.06 176 PRO A N 1
ATOM 1419 C CA . PRO A 1 176 ? 7.602 -0.202 -1.565 1.00 59.06 176 PRO A CA 1
ATOM 1420 C C . PRO A 1 176 ? 7.000 -1.639 -1.509 1.00 59.06 176 PRO A C 1
ATOM 1422 O O . PRO A 1 176 ? 7.112 -2.433 -2.445 1.00 59.06 176 PRO A O 1
ATOM 1425 N N . GLY A 1 177 ? 6.343 -1.929 -0.374 1.00 64.25 177 GLY A N 1
ATOM 1426 C CA . GLY A 1 177 ? 5.844 -3.225 0.127 1.00 64.25 177 GLY A CA 1
ATOM 1427 C C . GLY A 1 177 ? 5.051 -4.106 -0.837 1.00 64.25 177 GLY A C 1
ATOM 1428 O O . GLY A 1 177 ? 4.162 -3.650 -1.551 1.00 64.25 177 GLY A O 1
ATOM 1429 N N . THR A 1 178 ? 5.317 -5.415 -0.847 1.00 79.69 178 THR A N 1
ATOM 1430 C CA . THR A 1 178 ? 4.569 -6.366 -1.696 1.00 79.69 178 THR A CA 1
ATOM 1431 C C . THR A 1 178 ? 3.449 -7.074 -0.933 1.00 79.69 178 THR A C 1
ATOM 1433 O O . THR A 1 178 ? 2.495 -7.532 -1.563 1.00 79.69 178 THR A O 1
ATOM 1436 N N . ILE A 1 179 ? 3.527 -7.137 0.403 1.00 93.06 179 ILE A N 1
ATOM 1437 C CA . ILE A 1 179 ? 2.438 -7.595 1.270 1.00 93.06 179 ILE A CA 1
ATOM 1438 C C . ILE A 1 179 ? 2.012 -6.448 2.189 1.00 93.06 179 ILE A C 1
ATOM 1440 O O . ILE A 1 179 ? 2.631 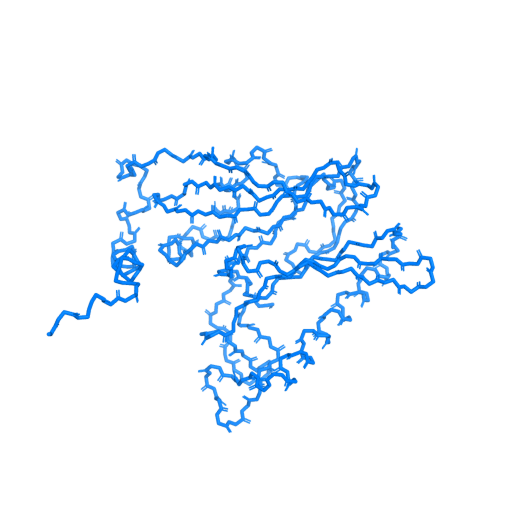-6.194 3.217 1.00 93.06 179 ILE A O 1
ATOM 1444 N N . ASN A 1 180 ? 0.908 -5.789 1.848 1.00 95.31 180 ASN A N 1
ATOM 1445 C CA . ASN A 1 180 ? 0.354 -4.692 2.638 1.00 95.31 180 ASN A CA 1
ATOM 1446 C C . ASN A 1 180 ? -0.925 -5.151 3.337 1.00 95.31 180 ASN A C 1
ATOM 1448 O O . ASN A 1 180 ? -1.794 -5.760 2.712 1.00 95.31 180 ASN A O 1
ATOM 1452 N N . ILE A 1 181 ? -1.039 -4.840 4.630 1.00 97.44 181 ILE A N 1
ATOM 1453 C CA . ILE A 1 181 ? -2.161 -5.223 5.492 1.00 97.44 181 ILE A CA 1
ATOM 1454 C C . ILE A 1 181 ? -2.698 -3.959 6.166 1.00 97.44 181 ILE A C 1
ATOM 1456 O O . ILE A 1 181 ? -1.977 -3.290 6.903 1.00 97.44 181 ILE A O 1
ATOM 1460 N N . ILE A 1 182 ? -3.976 -3.654 5.953 1.00 98.19 182 ILE A N 1
ATOM 1461 C CA . ILE A 1 182 ? -4.705 -2.608 6.677 1.00 98.19 182 ILE A CA 1
ATOM 1462 C C . ILE A 1 182 ? -5.699 -3.298 7.611 1.00 98.19 182 ILE A C 1
ATOM 1464 O O . ILE A 1 182 ? -6.580 -4.024 7.152 1.00 98.19 182 ILE A O 1
ATOM 1468 N N . LEU A 1 183 ? -5.560 -3.066 8.919 1.00 98.25 183 LEU A N 1
ATOM 1469 C CA . LEU A 1 183 ? -6.473 -3.575 9.945 1.00 98.25 183 LEU A CA 1
ATOM 1470 C C . LEU A 1 183 ? -7.367 -2.449 10.466 1.00 98.25 183 LEU A C 1
ATOM 1472 O O . LEU A 1 183 ? -6.877 -1.441 10.969 1.00 98.25 183 LEU A O 1
ATOM 1476 N N . LEU A 1 184 ? -8.681 -2.647 10.380 1.00 98.12 184 LEU A N 1
ATOM 1477 C CA . LEU A 1 184 ? -9.703 -1.695 10.808 1.00 98.12 184 LEU A CA 1
ATOM 1478 C C . LEU A 1 184 ? -10.585 -2.344 11.887 1.00 98.12 184 LEU A C 1
ATOM 1480 O O . LEU A 1 184 ? -11.530 -3.064 11.555 1.00 98.12 184 LEU A O 1
ATOM 1484 N N . PRO A 1 185 ? -10.270 -2.147 13.179 1.00 97.25 185 PRO A N 1
ATOM 1485 C CA . PRO A 1 185 ? -11.109 -2.619 14.272 1.00 97.25 185 PRO A CA 1
ATOM 1486 C C . PRO A 1 185 ? -12.330 -1.708 14.473 1.00 97.25 185 PRO A C 1
ATOM 1488 O O . PRO A 1 185 ? -12.229 -0.489 14.351 1.00 97.25 185 PRO A O 1
ATOM 1491 N N . ASN A 1 186 ? -13.468 -2.273 14.880 1.00 97.00 186 ASN A N 1
ATOM 1492 C CA . ASN A 1 186 ? -14.662 -1.511 15.284 1.00 97.00 186 ASN A CA 1
ATOM 1493 C C . ASN A 1 186 ? -14.527 -0.822 16.661 1.00 97.00 186 ASN A C 1
ATOM 1495 O O . ASN A 1 186 ? -15.467 -0.187 17.132 1.00 97.00 186 ASN A O 1
ATOM 1499 N N . MET A 1 187 ? -13.377 -0.960 17.324 1.00 95.31 187 MET A N 1
ATOM 1500 C CA . MET A 1 187 ? -13.103 -0.438 18.661 1.00 95.31 187 MET A CA 1
ATOM 1501 C C . MET A 1 187 ? -11.904 0.504 18.658 1.00 95.31 187 MET A C 1
ATOM 1503 O O . MET A 1 187 ? -10.942 0.317 17.914 1.00 95.31 187 MET A O 1
ATOM 1507 N N . LYS A 1 188 ? -11.916 1.475 19.578 1.00 95.06 188 LYS A N 1
ATOM 1508 C CA . LYS A 1 188 ? -10.758 2.335 19.827 1.00 95.06 188 LYS A CA 1
ATOM 1509 C C . LYS A 1 188 ? -9.665 1.542 20.542 1.00 95.06 188 LYS A C 1
ATOM 1511 O O . LYS A 1 188 ? -9.825 1.151 21.696 1.00 95.06 188 LYS A O 1
ATOM 1516 N N . LEU A 1 189 ? -8.541 1.342 19.865 1.00 96.00 189 LEU A N 1
ATOM 1517 C CA . LEU A 1 189 ? -7.359 0.716 20.447 1.00 96.00 189 LEU A CA 1
ATOM 1518 C C . LEU A 1 189 ? -6.499 1.749 21.186 1.00 96.00 189 LEU A C 1
ATOM 1520 O O . LEU A 1 189 ? -6.388 2.904 20.779 1.00 96.00 189 LEU A O 1
ATOM 1524 N N . THR A 1 190 ? -5.858 1.323 22.274 1.00 96.69 190 THR A N 1
ATOM 1525 C CA . THR A 1 190 ? -4.782 2.102 22.905 1.00 96.69 190 THR A CA 1
ATOM 1526 C C . THR A 1 190 ? -3.509 2.015 22.063 1.00 96.69 190 THR A C 1
ATOM 1528 O O . THR A 1 190 ? -3.338 1.053 21.315 1.00 96.69 190 THR A O 1
ATOM 1531 N N . SER A 1 191 ? -2.562 2.948 22.225 1.00 95.56 191 SER A N 1
ATOM 1532 C CA . SER A 1 191 ? -1.270 2.888 21.515 1.00 95.56 191 SER A CA 1
ATOM 1533 C C . SER A 1 191 ? -0.558 1.544 21.710 1.00 95.56 191 SER A C 1
ATOM 1535 O O . SER A 1 191 ? -0.041 0.970 20.758 1.00 95.56 191 SER A O 1
ATOM 1537 N N . ARG A 1 192 ? -0.622 0.980 22.926 1.00 96.50 192 ARG A N 1
ATOM 1538 C CA . ARG A 1 192 ? -0.083 -0.355 23.239 1.00 96.50 192 ARG A CA 1
ATOM 1539 C C . ARG A 1 192 ? -0.790 -1.475 22.467 1.00 96.50 192 ARG A C 1
ATOM 1541 O O . ARG A 1 192 ? -0.143 -2.424 22.037 1.00 96.50 192 ARG A O 1
ATOM 1548 N N . ALA A 1 193 ? -2.113 -1.409 22.338 1.00 96.62 193 ALA A N 1
ATOM 1549 C CA . ALA A 1 193 ? -2.869 -2.410 21.590 1.00 96.62 193 ALA A CA 1
ATOM 1550 C C . ALA A 1 193 ? -2.590 -2.306 20.083 1.00 96.62 193 ALA A C 1
ATOM 1552 O O . ALA A 1 193 ? -2.430 -3.330 19.426 1.00 96.62 193 ALA A O 1
ATOM 1553 N N . MET A 1 194 ? -2.454 -1.084 19.557 1.00 96.88 194 MET A N 1
ATOM 1554 C CA . MET A 1 194 ? -2.105 -0.845 18.156 1.00 96.88 194 MET A CA 1
ATOM 1555 C C . MET A 1 194 ? -0.725 -1.419 17.794 1.00 96.88 194 MET A C 1
ATOM 1557 O O . MET A 1 194 ? -0.600 -2.121 16.795 1.00 96.88 194 MET A O 1
ATOM 1561 N N . THR A 1 195 ? 0.303 -1.208 18.623 1.00 95.31 195 THR A N 1
ATOM 1562 C CA . THR A 1 195 ? 1.638 -1.778 18.358 1.00 95.31 195 THR A CA 1
ATOM 1563 C C . THR A 1 195 ? 1.660 -3.304 18.471 1.00 95.31 195 THR A C 1
ATOM 1565 O O . THR A 1 195 ? 2.283 -3.972 17.649 1.00 95.31 195 THR A O 1
ATOM 1568 N N . ARG A 1 196 ? 0.917 -3.892 19.419 1.00 96.44 196 ARG A N 1
ATOM 1569 C CA . ARG A 1 196 ? 0.742 -5.356 19.497 1.00 96.44 196 ARG A CA 1
ATOM 1570 C C . ARG A 1 196 ? 0.014 -5.940 18.284 1.00 96.44 196 ARG A C 1
ATOM 1572 O O . ARG A 1 196 ? 0.322 -7.062 17.881 1.00 96.44 196 ARG A O 1
ATOM 1579 N N . ALA A 1 197 ? -0.917 -5.193 17.693 1.00 96.50 197 ALA A N 1
ATOM 1580 C CA . ALA A 1 197 ? -1.606 -5.621 16.481 1.00 96.50 197 ALA A CA 1
ATOM 1581 C C . ALA A 1 197 ? -0.641 -5.740 15.289 1.00 96.50 197 ALA A C 1
ATOM 1583 O O . ALA A 1 197 ? -0.763 -6.691 14.524 1.00 96.50 197 ALA A O 1
ATOM 1584 N N . ILE A 1 198 ? 0.361 -4.855 15.173 1.00 96.06 198 ILE A N 1
ATOM 1585 C CA . ILE A 1 198 ? 1.415 -4.961 14.143 1.00 96.06 198 ILE A CA 1
ATOM 1586 C C . ILE A 1 198 ? 2.210 -6.262 14.303 1.00 96.06 198 ILE A C 1
ATOM 1588 O O . ILE A 1 198 ? 2.437 -6.967 13.320 1.00 96.06 198 ILE A O 1
ATOM 1592 N N . ILE A 1 199 ? 2.600 -6.610 15.533 1.00 96.69 199 ILE A N 1
ATOM 1593 C CA . ILE A 1 199 ? 3.314 -7.867 15.812 1.00 96.69 199 ILE A CA 1
ATOM 1594 C C . ILE A 1 199 ? 2.449 -9.061 15.393 1.00 96.69 199 ILE A C 1
ATOM 1596 O O . ILE A 1 199 ? 2.894 -9.902 14.617 1.00 96.69 199 ILE A O 1
ATOM 1600 N N . SER A 1 200 ? 1.180 -9.072 15.811 1.00 96.69 200 SER A N 1
ATOM 1601 C CA . SER A 1 200 ? 0.237 -10.150 15.476 1.00 96.69 200 SER A CA 1
ATOM 1602 C C . SER A 1 200 ? 0.023 -10.279 13.962 1.00 96.69 200 SER A C 1
ATOM 1604 O O . SER A 1 200 ? 0.004 -11.383 13.427 1.00 96.69 200 SER A O 1
ATOM 1606 N N . ALA A 1 201 ? -0.093 -9.156 13.245 1.00 96.44 201 ALA A N 1
ATOM 1607 C CA . ALA A 1 201 ? -0.202 -9.138 11.787 1.00 96.44 201 ALA A CA 1
ATOM 1608 C C . ALA A 1 201 ? 1.069 -9.671 11.104 1.00 96.44 201 ALA A C 1
ATOM 1610 O O . ALA A 1 201 ? 0.986 -10.360 10.089 1.00 96.44 201 ALA A O 1
ATOM 1611 N N . THR A 1 202 ? 2.240 -9.386 11.675 1.00 95.44 202 THR A N 1
ATOM 1612 C CA . THR A 1 202 ? 3.539 -9.844 11.162 1.00 95.44 202 THR A CA 1
ATOM 1613 C C . THR A 1 202 ? 3.709 -11.353 11.334 1.00 95.44 202 THR A C 1
ATOM 1615 O O . THR A 1 202 ? 4.133 -12.041 10.401 1.00 95.44 202 THR A O 1
ATOM 1618 N N . GLU A 1 203 ? 3.327 -11.884 12.496 1.00 97.31 203 GLU A N 1
ATOM 1619 C CA . GLU A 1 203 ? 3.296 -13.325 12.762 1.00 97.31 203 GLU A CA 1
ATOM 1620 C C . GLU A 1 203 ? 2.282 -14.032 11.858 1.00 97.31 203 GLU A C 1
ATOM 1622 O O . GLU A 1 203 ? 2.635 -15.012 11.206 1.00 97.31 203 GLU A O 1
ATOM 1627 N N . ALA A 1 204 ? 1.064 -13.494 11.727 1.00 96.81 204 ALA A N 1
ATOM 1628 C CA . ALA A 1 204 ? 0.028 -14.048 10.854 1.00 96.81 204 ALA A CA 1
ATOM 1629 C C . ALA A 1 204 ? 0.455 -14.073 9.377 1.00 96.81 204 ALA A C 1
ATOM 1631 O O . ALA A 1 204 ? 0.266 -15.081 8.698 1.00 96.81 204 ALA A O 1
ATOM 1632 N N . LYS A 1 205 ? 1.085 -12.997 8.884 1.00 95.62 205 LYS A N 1
ATOM 1633 C CA . LYS A 1 205 ? 1.685 -12.951 7.540 1.00 95.62 205 LYS A CA 1
ATOM 1634 C C . LYS A 1 205 ? 2.712 -14.066 7.367 1.00 95.62 205 LYS A C 1
ATOM 1636 O O . LYS A 1 205 ? 2.674 -14.796 6.382 1.00 95.62 205 LYS A O 1
ATOM 1641 N N . THR A 1 206 ? 3.628 -14.192 8.324 1.00 96.25 206 THR A N 1
ATOM 1642 C CA . THR A 1 206 ? 4.701 -15.189 8.279 1.00 96.25 206 THR A CA 1
ATOM 1643 C C . THR A 1 206 ? 4.139 -16.609 8.288 1.00 96.25 206 THR A C 1
ATOM 1645 O O . THR A 1 206 ? 4.564 -17.431 7.480 1.00 96.25 206 THR A O 1
ATOM 1648 N N . ALA A 1 207 ? 3.157 -16.885 9.148 1.00 97.81 207 ALA A N 1
ATOM 1649 C CA . ALA A 1 207 ? 2.463 -18.167 9.207 1.00 97.81 207 ALA A CA 1
ATOM 1650 C C . ALA A 1 207 ? 1.791 -18.496 7.868 1.00 97.81 207 ALA A C 1
ATOM 1652 O O . ALA A 1 207 ? 2.057 -19.552 7.309 1.00 97.81 207 ALA A O 1
ATOM 1653 N N . ALA A 1 208 ? 1.047 -17.553 7.278 1.00 96.62 208 ALA A N 1
ATOM 1654 C CA . ALA A 1 208 ? 0.414 -17.755 5.975 1.00 96.62 208 ALA A CA 1
ATOM 1655 C C . ALA A 1 208 ? 1.432 -18.085 4.866 1.00 96.62 208 ALA A C 1
ATOM 1657 O O . ALA A 1 208 ? 1.189 -18.962 4.039 1.00 96.62 208 ALA A O 1
ATOM 1658 N N . LEU A 1 209 ? 2.594 -17.418 4.850 1.00 96.44 209 LEU A N 1
ATOM 1659 C CA . LEU A 1 209 ? 3.672 -17.741 3.908 1.00 96.44 209 LEU A CA 1
ATOM 1660 C C . LEU A 1 209 ? 4.248 -19.142 4.139 1.00 96.44 209 LEU A C 1
ATOM 1662 O O . LEU A 1 209 ? 4.566 -19.831 3.172 1.00 96.44 209 LEU A O 1
ATOM 1666 N N . MET A 1 210 ? 4.382 -19.566 5.397 1.00 96.06 210 MET A N 1
ATOM 1667 C CA . MET A 1 210 ? 4.861 -20.905 5.739 1.00 96.06 210 MET A CA 1
ATOM 1668 C C . MET A 1 210 ? 3.849 -21.995 5.379 1.00 96.06 210 MET A C 1
ATOM 1670 O O . MET A 1 210 ? 4.268 -23.027 4.857 1.00 96.06 210 MET A O 1
ATOM 1674 N N . ASP A 1 211 ? 2.560 -21.759 5.620 1.00 97.50 211 ASP A N 1
ATOM 1675 C CA . ASP A 1 211 ? 1.467 -22.691 5.321 1.00 97.50 211 ASP A CA 1
ATOM 1676 C C . ASP A 1 211 ? 1.316 -22.915 3.810 1.00 97.50 211 ASP A C 1
ATOM 1678 O O . ASP A 1 211 ? 1.060 -24.030 3.364 1.00 97.50 211 ASP A O 1
ATOM 1682 N N . MET A 1 212 ? 1.539 -21.868 3.008 1.00 96.06 212 MET A N 1
ATOM 1683 C CA . MET A 1 212 ? 1.557 -21.940 1.540 1.00 96.06 212 MET A CA 1
ATOM 1684 C C . MET A 1 212 ? 2.894 -22.435 0.958 1.00 96.06 212 MET A C 1
ATOM 1686 O O . MET A 1 212 ? 3.063 -22.455 -0.259 1.00 96.06 212 MET A O 1
ATOM 1690 N N . ASP A 1 213 ? 3.859 -22.786 1.811 1.00 95.94 213 ASP A N 1
ATOM 1691 C CA . ASP A 1 213 ? 5.232 -23.146 1.445 1.00 95.94 213 ASP A CA 1
ATOM 1692 C C . ASP A 1 213 ? 5.928 -22.139 0.509 1.00 95.94 213 ASP A C 1
ATOM 1694 O O . ASP A 1 213 ? 6.682 -22.495 -0.401 1.00 95.94 213 ASP A O 1
ATOM 1698 N N . ILE A 1 214 ? 5.703 -20.841 0.733 1.00 96.25 214 ILE A N 1
ATOM 1699 C CA . ILE A 1 214 ? 6.369 -19.800 -0.047 1.00 96.25 214 ILE A CA 1
ATOM 1700 C C . ILE A 1 214 ? 7.867 -19.838 0.251 1.00 96.25 214 ILE A C 1
ATOM 1702 O O . ILE A 1 214 ? 8.327 -19.624 1.376 1.00 96.25 214 ILE A O 1
ATOM 1706 N N . ARG A 1 215 ? 8.656 -20.102 -0.789 1.00 95.38 215 ARG A N 1
ATOM 1707 C CA . ARG A 1 215 ? 10.118 -20.160 -0.720 1.00 95.38 215 ARG A CA 1
ATOM 1708 C C . ARG A 1 215 ? 10.741 -18.797 -0.982 1.00 95.38 215 ARG A C 1
ATOM 1710 O O . ARG A 1 215 ? 10.141 -17.950 -1.643 1.00 95.38 215 ARG A O 1
ATOM 1717 N N . SER A 1 216 ? 11.949 -18.589 -0.460 1.00 94.06 216 SER A N 1
ATOM 1718 C CA . SER A 1 216 ? 12.759 -17.421 -0.813 1.00 94.06 216 SER A CA 1
ATOM 1719 C C . SER A 1 216 ? 12.993 -17.372 -2.324 1.00 94.06 216 SER A C 1
ATOM 1721 O O . SER A 1 216 ? 13.328 -18.387 -2.930 1.00 94.06 216 SER A O 1
ATOM 1723 N N . SER A 1 217 ? 12.880 -16.188 -2.922 1.00 91.00 217 SER A N 1
ATOM 1724 C CA . SER A 1 217 ? 13.211 -15.955 -4.333 1.00 91.00 217 SER A CA 1
ATOM 1725 C C . SER A 1 217 ? 14.718 -16.068 -4.610 1.00 91.00 217 SER A C 1
ATOM 1727 O O . SER A 1 217 ? 15.118 -16.243 -5.758 1.00 91.00 217 SER A O 1
ATOM 1729 N N . TYR A 1 218 ? 15.557 -16.006 -3.571 1.00 88.75 218 TYR A N 1
ATOM 1730 C CA . TYR A 1 218 ? 17.021 -15.998 -3.675 1.00 88.75 218 TYR A CA 1
ATOM 1731 C C . TYR A 1 218 ? 17.659 -17.312 -3.213 1.00 88.75 218 TYR A C 1
ATOM 1733 O O . TYR A 1 218 ? 18.692 -17.724 -3.735 1.00 88.75 218 TYR A O 1
ATOM 1741 N N . SER A 1 219 ? 17.041 -17.988 -2.244 1.00 91.81 219 SER A N 1
ATOM 1742 C CA . SER A 1 219 ? 17.564 -19.201 -1.606 1.00 91.81 219 SER A CA 1
ATOM 1743 C C . SER A 1 219 ? 16.497 -20.299 -1.485 1.00 91.81 219 SER A C 1
ATOM 1745 O O . SER A 1 219 ? 16.411 -21.008 -0.482 1.00 91.81 219 SER A O 1
ATOM 1747 N N . SER A 1 220 ? 15.680 -20.464 -2.533 1.00 92.56 220 SER A N 1
ATOM 1748 C CA . SER A 1 220 ? 14.456 -21.286 -2.538 1.00 92.56 220 SER A CA 1
ATOM 1749 C C . SER A 1 220 ? 14.626 -22.729 -2.052 1.00 92.56 220 SER A C 1
ATOM 1751 O O . SER A 1 220 ? 13.750 -23.254 -1.365 1.00 92.56 220 SER A O 1
ATOM 1753 N N . LYS A 1 221 ? 15.762 -23.362 -2.373 1.00 93.94 221 LYS A N 1
ATOM 1754 C CA . LYS A 1 221 ? 16.077 -24.745 -1.971 1.00 93.94 221 LYS A CA 1
ATOM 1755 C C . LYS A 1 221 ? 16.298 -24.902 -0.467 1.00 93.94 221 LYS A C 1
ATOM 1757 O O . LYS A 1 221 ? 16.072 -25.980 0.068 1.00 93.94 221 LYS A O 1
ATOM 1762 N N . LEU A 1 222 ? 16.769 -23.850 0.199 1.00 95.06 222 LEU A N 1
ATOM 1763 C CA . LEU A 1 222 ? 17.198 -23.902 1.596 1.00 95.06 222 LEU A CA 1
ATOM 1764 C C . LEU A 1 222 ? 16.193 -23.218 2.519 1.00 95.06 222 LEU A C 1
ATOM 1766 O O . LEU A 1 222 ? 15.981 -23.668 3.644 1.00 95.06 222 LEU A O 1
ATOM 1770 N N . HIS A 1 223 ? 15.568 -22.129 2.069 1.00 95.62 223 HIS A N 1
ATOM 1771 C CA . HIS A 1 223 ? 14.839 -21.229 2.954 1.00 95.62 223 HIS A CA 1
ATOM 1772 C C . HIS A 1 223 ? 13.386 -21.003 2.516 1.00 95.62 223 HIS A C 1
ATOM 1774 O O . HIS A 1 223 ? 13.088 -20.656 1.370 1.00 95.62 223 HIS A O 1
ATOM 1780 N N . ARG A 1 224 ? 12.472 -21.130 3.486 1.00 96.00 224 ARG A N 1
ATOM 1781 C CA . ARG A 1 224 ? 11.101 -20.603 3.399 1.00 96.00 224 ARG A CA 1
ATOM 1782 C C . ARG A 1 224 ? 11.106 -19.105 3.675 1.00 96.00 224 ARG A C 1
ATOM 1784 O O . ARG A 1 224 ? 11.811 -18.666 4.590 1.00 96.00 224 ARG A O 1
ATOM 1791 N N . ALA A 1 225 ? 10.326 -18.355 2.908 1.00 95.44 225 ALA A N 1
ATOM 1792 C CA . ALA A 1 225 ? 10.168 -16.922 3.077 1.00 95.44 225 ALA A CA 1
ATOM 1793 C C . ALA A 1 225 ? 9.415 -16.598 4.376 1.00 95.44 225 ALA A C 1
ATOM 1795 O O . ALA A 1 225 ? 8.593 -17.377 4.853 1.00 95.44 225 ALA A O 1
ATOM 1796 N N . THR A 1 226 ? 9.714 -15.436 4.946 1.00 94.38 226 THR A N 1
ATOM 1797 C CA . THR A 1 226 ? 9.027 -14.874 6.123 1.00 94.38 226 THR A CA 1
ATOM 1798 C C . THR A 1 226 ? 8.362 -13.532 5.810 1.00 94.38 226 THR A C 1
ATOM 1800 O O . THR A 1 226 ? 7.671 -12.964 6.647 1.00 94.38 226 THR A O 1
ATOM 1803 N N . GLY A 1 227 ? 8.574 -13.011 4.604 1.00 92.56 227 GLY A N 1
ATOM 1804 C CA . GLY A 1 227 ? 8.021 -11.757 4.112 1.00 92.56 227 GLY A CA 1
ATOM 1805 C C . GLY A 1 227 ? 8.534 -11.483 2.704 1.00 92.56 227 GLY A C 1
ATOM 1806 O O . GLY A 1 227 ? 8.972 -12.405 2.003 1.00 92.56 227 GLY A O 1
ATOM 1807 N N . THR A 1 228 ? 8.526 -10.218 2.310 1.00 89.75 228 THR A N 1
ATOM 1808 C CA . THR A 1 228 ? 9.166 -9.742 1.081 1.00 89.75 228 THR A CA 1
ATOM 1809 C C . THR A 1 228 ? 10.263 -8.729 1.371 1.00 89.75 228 THR A C 1
ATOM 1811 O O . THR A 1 228 ? 10.365 -8.205 2.476 1.00 89.75 228 THR A O 1
ATOM 1814 N N . GLY A 1 229 ? 11.134 -8.478 0.392 1.00 82.94 229 GLY A N 1
ATOM 1815 C CA . GLY A 1 229 ? 12.272 -7.564 0.545 1.00 82.94 229 GLY A CA 1
ATOM 1816 C C . GLY A 1 229 ? 11.897 -6.095 0.759 1.00 82.94 229 GLY A C 1
ATOM 1817 O O . GLY A 1 229 ? 12.793 -5.271 0.826 1.00 82.94 229 GLY A O 1
ATOM 1818 N N . THR A 1 230 ? 10.604 -5.779 0.816 1.00 76.56 230 THR A N 1
ATOM 1819 C CA . THR A 1 230 ? 10.029 -4.430 0.950 1.00 76.56 230 THR A CA 1
ATOM 1820 C C . THR A 1 230 ? 9.039 -4.329 2.122 1.00 76.56 230 THR A C 1
ATOM 1822 O O . THR A 1 230 ? 8.321 -3.337 2.216 1.00 76.56 230 THR A O 1
ATOM 1825 N N . ASP A 1 231 ? 8.915 -5.397 2.918 1.00 72.12 231 ASP A N 1
ATOM 1826 C CA . ASP A 1 231 ? 8.020 -5.469 4.084 1.00 72.12 231 ASP A CA 1
ATOM 1827 C C . ASP A 1 231 ? 8.578 -4.750 5.321 1.00 72.12 231 ASP A C 1
ATOM 1829 O O . ASP A 1 231 ? 9.819 -4.730 5.487 1.00 72.12 231 ASP A O 1
#

Secondary structure (DSSP, 8-state):
-----TTHHHHHHHHHHHHSHHHHH-GGG--S--SEEEEEEE----TTEEEEEEEEEEETTEEEEEEEEEEEEEEEEEETTTEEEEEEEEEEEEE--HHHHHHHHHHHHHHHHHHHHHHTT--TTTEEEEEESS-GGG-EEEEEEETTEEEEEEEEE--TTTEE-TTTS-----S--SEEEEEEESS---HHHHHHHHHHHHHHHHHHHHHTTPBPSSSTTT-B-SEETT-

Radius of gyration: 18.55 Å; chains: 1; bounding box: 39×41×58 Å

Sequence (231 aa):
TCRASTNTGYFISWLSSAIYTDEFSKKENQVLEEKVFKSRRLDLNLDFIKDARILYSHIHDFENKTLVINFKKPLSVVSTLEGQRNGIESVGNHYSPPPCWRIGHKSGLKGVRERVYQLIDKSDKNASFLFTGADMDNLAIKKQRFRQMEILALVTAGVKSNSVRMSKDIGRYYEPGTINIILLPNMKLTSRAMTRAIISATEAKTAALMDMDIRSSYSSKLHRATGTGTD

pLDDT: mean 92.28, std 10.14, range [37.78, 98.75]

Foldseek 3Di:
DDDPPPCPVVVCLLVVCVVPVVLLLDPVNAPDDWAFPDKDWDDPPAPQWPTWIWTWTADSNDTKIKTKTFGPFWAWAADPVPGIDTRAGIEIEIADENSCPVNCVVCDPVSVVVSVCVRVVHDPNHYHYAYANFDCVPWDWDWDDDDPKIKIKTWTADQPQFFDAPPPDDLPDADDFRIDIDIDMSDDDDPVRNVVVVVVVLVVQQVVQVVVQAAGNVPRVPGGGSGGSRD